Protein AF-A0A379YE06-F1 (afdb_monomer_lite)

Organism: Serratia marcescens (NCBI:txid615)

Foldseek 3Di:
DDFDDDDDDPFPAAFPWGWDWDDPDPAWTWTKTKTKFWWAADDLKIFTDRHPVRPHGQFIQHWDWADDDDDPDDGDIPNVLGHHVVVVDTFMKMKMKTFLTPCLQVQLVVCVVVVNVPVSVVSNVNRLVSRVVVVLVVVVCCCQPVVNVCVVDDDDPVCSVVVVDAKDWDFDCDPNHNHLCSLVRSCSVRVCCVPPQWDADPSNDIAHPDPGDDDINMTMTMMGRRGDPVVVVVVVVVVVPPD

Radius of gyration: 18.89 Å; chains: 1; bounding box: 47×39×57 Å

Structure (mmCIF, N/CA/C/O backbone):
data_AF-A0A379YE06-F1
#
_entry.id   AF-A0A379YE06-F1
#
loop_
_atom_site.group_PDB
_atom_site.id
_atom_site.type_symbol
_atom_site.label_atom_id
_atom_site.label_alt_id
_atom_site.label_comp_id
_atom_site.label_asym_id
_atom_site.label_entity_id
_atom_site.label_seq_id
_atom_site.pdbx_PDB_ins_code
_atom_site.Cartn_x
_atom_site.Cartn_y
_atom_site.Cartn_z
_atom_site.occupancy
_atom_site.B_iso_or_equiv
_atom_site.auth_seq_id
_atom_site.auth_comp_id
_atom_site.auth_asym_id
_atom_site.auth_atom_id
_atom_site.pdbx_PDB_model_num
ATOM 1 N N . MET A 1 1 ? -10.628 9.307 -19.060 1.00 29.44 1 MET A N 1
ATOM 2 C CA . MET A 1 1 ? -10.435 8.298 -17.992 1.00 29.44 1 MET A CA 1
ATOM 3 C C . MET A 1 1 ? -11.584 7.303 -18.056 1.00 29.44 1 MET A C 1
ATOM 5 O O . MET A 1 1 ? -12.725 7.739 -18.008 1.00 29.44 1 MET A O 1
ATOM 9 N N . ARG A 1 2 ? -11.325 6.000 -18.228 1.00 25.12 2 ARG A N 1
ATOM 10 C CA . ARG A 1 2 ? -12.376 4.969 -18.139 1.00 25.12 2 ARG A CA 1
ATOM 11 C C . ARG A 1 2 ? -12.215 4.224 -16.819 1.00 25.12 2 ARG A C 1
ATOM 13 O O . ARG A 1 2 ? -11.257 3.479 -16.649 1.00 25.12 2 ARG A O 1
ATOM 20 N N . TRP A 1 3 ? -13.151 4.459 -15.909 1.00 30.25 3 TRP A N 1
ATOM 21 C CA . TRP A 1 3 ? -13.286 3.750 -14.642 1.00 30.25 3 TRP A CA 1
ATOM 22 C C . TRP A 1 3 ? -13.943 2.400 -14.934 1.00 30.25 3 TRP A C 1
ATOM 24 O O . TRP A 1 3 ? -15.088 2.359 -15.386 1.00 30.25 3 TRP A O 1
ATOM 34 N N . TRP A 1 4 ? -13.224 1.294 -14.758 1.00 30.33 4 TRP A N 1
ATOM 35 C CA . TRP A 1 4 ? -13.826 -0.029 -14.917 1.00 30.33 4 TRP A CA 1
ATOM 36 C C . TRP A 1 4 ? -14.506 -0.415 -13.603 1.00 30.33 4 TRP A C 1
ATOM 38 O O . TRP A 1 4 ? -13.861 -0.534 -12.566 1.00 30.33 4 TRP A O 1
ATOM 48 N N . GLY A 1 5 ? -15.835 -0.515 -13.664 1.00 30.28 5 GLY A N 1
ATOM 49 C CA . GLY A 1 5 ? -16.719 -0.639 -12.511 1.00 30.28 5 GLY A CA 1
ATOM 50 C C . GLY A 1 5 ? -16.538 -1.907 -11.675 1.00 30.28 5 GLY A C 1
ATOM 51 O O . GLY A 1 5 ? -16.001 -2.919 -12.134 1.00 30.28 5 GLY A O 1
ATOM 52 N N . LYS A 1 6 ? -17.044 -1.802 -10.437 1.00 33.00 6 LYS A N 1
ATOM 53 C CA . LYS A 1 6 ? -17.219 -2.859 -9.431 1.00 33.00 6 LYS A CA 1
ATOM 54 C C . LYS A 1 6 ? -17.582 -4.197 -10.089 1.00 33.00 6 LYS A C 1
ATOM 56 O O . LYS A 1 6 ? -18.587 -4.278 -10.791 1.00 33.00 6 LYS A O 1
ATOM 61 N N . ARG A 1 7 ? -16.802 -5.251 -9.836 1.00 37.03 7 ARG A N 1
ATOM 62 C CA . ARG A 1 7 ? -17.209 -6.634 -10.129 1.00 37.03 7 ARG A CA 1
ATOM 63 C C . ARG A 1 7 ? -17.253 -7.429 -8.824 1.00 37.03 7 ARG A C 1
ATOM 65 O O . ARG A 1 7 ? -16.340 -7.262 -8.016 1.00 37.03 7 ARG A O 1
ATOM 72 N N . PRO A 1 8 ? -18.295 -8.244 -8.604 1.00 29.16 8 PRO A N 1
ATOM 73 C CA . PRO A 1 8 ? -18.493 -8.934 -7.338 1.00 29.16 8 PRO A CA 1
ATOM 74 C C . PRO A 1 8 ? -17.418 -10.009 -7.122 1.00 29.16 8 PRO A C 1
ATOM 76 O O . PRO A 1 8 ? -17.168 -10.834 -8.000 1.00 29.16 8 PRO A O 1
ATOM 79 N N . SER A 1 9 ? -16.787 -9.982 -5.946 1.00 38.44 9 SER A N 1
ATOM 80 C CA . SER A 1 9 ? -16.075 -11.122 -5.354 1.00 38.44 9 SER A CA 1
ATOM 81 C C . SER A 1 9 ? -17.033 -11.910 -4.450 1.00 38.44 9 SER A C 1
ATOM 83 O O . SER A 1 9 ? -18.108 -11.414 -4.137 1.00 38.44 9 SER A O 1
ATOM 85 N N . ALA A 1 10 ? -16.640 -13.115 -4.025 1.00 36.94 10 ALA A N 1
ATOM 86 C CA . ALA A 1 10 ? -17.453 -14.156 -3.373 1.00 36.94 10 ALA A CA 1
ATOM 87 C C . ALA A 1 10 ? -18.192 -13.802 -2.056 1.00 36.94 10 ALA A C 1
ATOM 89 O O . ALA A 1 10 ? -18.711 -14.702 -1.405 1.00 36.94 10 ALA A O 1
ATOM 90 N N . CYS A 1 11 ? -18.274 -12.530 -1.660 1.00 35.16 11 CYS A N 1
ATOM 91 C CA . CYS A 1 11 ? -18.965 -12.094 -0.454 1.00 35.16 11 CYS A CA 1
ATOM 92 C C . CYS A 1 11 ? -20.150 -11.179 -0.783 1.00 35.16 11 CYS A C 1
ATOM 94 O O . CYS A 1 11 ? -20.020 -10.223 -1.549 1.00 35.16 11 CYS A O 1
ATOM 96 N N . SER A 1 12 ? -21.314 -11.511 -0.220 1.00 35.59 12 SER A N 1
ATOM 97 C CA . SER A 1 12 ? -22.633 -11.006 -0.637 1.00 35.59 12 SER A CA 1
ATOM 98 C C . SER A 1 12 ? -22.893 -9.514 -0.358 1.00 35.59 12 SER A C 1
ATOM 100 O O . SER A 1 12 ? -23.796 -8.931 -0.957 1.00 35.59 12 SER A O 1
ATOM 102 N N . THR A 1 13 ? -22.048 -8.864 0.448 1.00 40.25 13 THR A N 1
ATOM 103 C CA . THR A 1 13 ? -22.077 -7.422 0.740 1.00 40.25 13 THR A CA 1
ATOM 104 C C . THR A 1 13 ? -20.665 -6.845 0.617 1.00 40.25 13 THR A C 1
ATOM 106 O O . THR A 1 13 ? -19.894 -6.812 1.564 1.00 40.25 13 THR A O 1
ATOM 109 N N . THR A 1 14 ? -20.282 -6.467 -0.605 1.00 39.16 14 THR A N 1
ATOM 110 C CA . THR A 1 14 ? -18.883 -6.165 -0.972 1.00 39.16 14 THR A CA 1
ATOM 111 C C . THR A 1 14 ? -18.228 -5.058 -0.117 1.00 39.16 14 THR A C 1
ATOM 113 O O . THR A 1 14 ? -18.764 -3.946 -0.080 1.00 39.16 14 THR A O 1
ATOM 116 N N . PRO A 1 15 ? -17.008 -5.274 0.418 1.00 48.59 15 PRO A N 1
ATOM 117 C CA . PRO A 1 15 ? -16.111 -4.181 0.779 1.00 48.59 15 PRO A CA 1
ATOM 118 C C . PRO A 1 15 ? -15.768 -3.386 -0.491 1.00 48.59 15 PRO A C 1
ATOM 120 O O . PRO A 1 15 ? -15.861 -3.915 -1.606 1.00 48.59 15 PRO A O 1
ATOM 123 N N . ILE A 1 16 ? -15.390 -2.109 -0.374 1.00 49.41 16 ILE A N 1
ATOM 124 C CA . ILE A 1 16 ? -15.069 -1.277 -1.545 1.00 49.41 16 ILE A CA 1
ATOM 125 C C . ILE A 1 16 ? -13.745 -1.770 -2.146 1.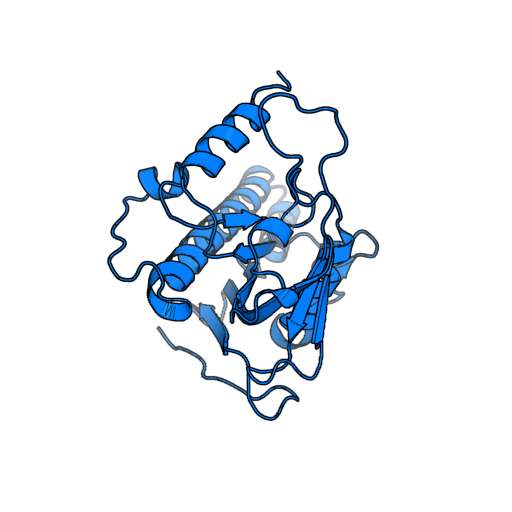00 49.41 16 ILE A C 1
ATOM 127 O O . ILE A 1 16 ? -12.668 -1.266 -1.841 1.00 49.41 16 ILE A O 1
ATOM 131 N N . ARG A 1 17 ? -13.827 -2.774 -3.021 1.00 51.59 17 ARG A N 1
ATOM 132 C CA . ARG A 1 17 ? -12.765 -3.166 -3.949 1.00 51.59 17 ARG A CA 1
ATOM 133 C C . ARG A 1 17 ? -12.980 -2.381 -5.229 1.00 51.59 17 ARG A C 1
ATOM 135 O O . ARG A 1 17 ? -13.955 -2.615 -5.948 1.00 51.59 17 ARG A O 1
ATOM 142 N N . CYS A 1 18 ? -12.099 -1.430 -5.497 1.00 47.00 18 CYS A N 1
ATOM 143 C CA . CYS A 1 18 ? -12.197 -0.609 -6.690 1.00 47.00 18 CYS A CA 1
ATOM 144 C C . CYS A 1 18 ? -10.925 -0.703 -7.523 1.00 47.00 18 CYS A C 1
ATOM 146 O O . CYS A 1 18 ? -9.803 -0.819 -7.037 1.00 47.00 18 CYS A O 1
ATOM 148 N N . TRP A 1 19 ? -11.151 -0.664 -8.827 1.00 49.78 19 TRP A N 1
ATOM 149 C CA . TRP A 1 19 ? -10.157 -0.939 -9.845 1.00 49.78 19 TRP A CA 1
ATOM 150 C C . TRP A 1 19 ? -9.839 0.368 -10.557 1.00 49.78 19 TRP A C 1
ATOM 152 O O . TRP A 1 19 ? -10.725 0.960 -11.176 1.00 49.78 19 TRP A O 1
ATOM 162 N N . ILE A 1 20 ? -8.582 0.813 -10.508 1.00 49.06 20 ILE A N 1
ATOM 163 C CA . ILE A 1 20 ? -8.124 1.951 -11.312 1.00 49.06 20 ILE A CA 1
ATOM 164 C C . ILE A 1 20 ? -7.042 1.447 -12.267 1.00 49.06 20 ILE A C 1
ATOM 166 O O . ILE A 1 20 ? -5.843 1.475 -12.003 1.00 49.06 20 ILE A O 1
ATOM 170 N N . GLY A 1 21 ? -7.484 0.958 -13.425 1.00 42.78 21 GLY A N 1
ATOM 171 C CA . GLY A 1 21 ? -6.594 0.674 -14.548 1.00 42.78 21 GLY A CA 1
ATOM 172 C C . GLY A 1 21 ? -6.364 1.936 -15.377 1.00 42.78 21 GLY A C 1
ATOM 173 O O . GLY A 1 21 ? -7.330 2.543 -15.843 1.00 42.78 21 GLY A O 1
ATOM 174 N N . TRP A 1 22 ? -5.104 2.313 -15.608 1.00 37.88 22 TRP A N 1
ATOM 175 C CA . TRP A 1 22 ? -4.758 3.395 -16.528 1.00 37.88 22 TRP A CA 1
ATOM 176 C C . TRP A 1 22 ? -4.104 2.822 -17.789 1.00 37.88 22 TRP A C 1
ATOM 178 O O . TRP A 1 22 ? -2.930 2.467 -17.798 1.00 37.88 22 TRP A O 1
ATOM 188 N N . ARG A 1 23 ? -4.876 2.739 -18.881 1.00 38.09 23 ARG A N 1
ATOM 189 C CA . ARG A 1 23 ? -4.358 2.437 -20.224 1.00 38.09 23 ARG A CA 1
ATOM 190 C C . ARG A 1 23 ? -4.350 3.716 -21.065 1.00 38.09 23 ARG A C 1
ATOM 192 O O . ARG A 1 23 ? -5.410 4.091 -21.566 1.00 38.09 23 ARG A O 1
ATOM 199 N N . PRO A 1 24 ? -3.204 4.399 -21.226 1.00 32.59 24 PRO A N 1
ATOM 200 C CA . PRO A 1 24 ? -3.098 5.527 -22.152 1.00 32.59 24 PRO A CA 1
ATOM 201 C C . PRO A 1 24 ? -3.140 5.092 -23.626 1.00 32.59 24 PRO A C 1
ATOM 203 O O . PRO A 1 24 ? -3.491 5.894 -24.484 1.00 32.59 24 PRO A O 1
ATOM 206 N N . SER A 1 25 ? -2.828 3.828 -23.931 1.00 32.69 25 SER A N 1
ATOM 207 C CA . SER A 1 25 ? -2.909 3.236 -25.272 1.00 32.69 25 SER A CA 1
ATOM 208 C C . SER A 1 25 ? -3.050 1.707 -25.183 1.00 32.69 25 SER A C 1
ATOM 210 O O . SER A 1 25 ? -2.921 1.126 -24.102 1.00 32.69 25 SER A O 1
ATOM 212 N N . ALA A 1 26 ? -3.308 1.033 -26.310 1.00 39.31 26 ALA A N 1
ATOM 213 C CA . ALA A 1 26 ? -3.411 -0.431 -26.377 1.00 39.31 26 ALA A CA 1
ATOM 214 C C . ALA A 1 26 ? -2.137 -1.172 -25.901 1.00 39.31 26 ALA A C 1
ATOM 216 O O . ALA A 1 26 ? -2.232 -2.349 -25.557 1.00 39.31 26 ALA A O 1
ATOM 217 N N . ALA A 1 27 ? -0.995 -0.475 -25.829 1.00 36.50 27 ALA A N 1
ATOM 218 C CA . ALA A 1 27 ? 0.337 -1.032 -25.590 1.00 36.50 27 ALA A CA 1
ATOM 219 C C . ALA A 1 27 ? 0.987 -0.648 -24.241 1.00 36.50 27 ALA A C 1
ATOM 221 O O . ALA A 1 27 ? 2.125 -1.030 -24.014 1.00 36.50 27 ALA A O 1
ATOM 222 N N . SER A 1 28 ? 0.314 0.108 -23.360 1.00 43.09 28 SER A N 1
ATOM 223 C CA . SER A 1 28 ? 0.847 0.425 -22.022 1.00 43.09 28 SER A CA 1
ATOM 224 C C . SER A 1 28 ? -0.115 -0.042 -20.932 1.00 43.09 28 SER A C 1
ATOM 226 O O . SER A 1 28 ? -1.237 0.459 -20.812 1.00 43.09 28 S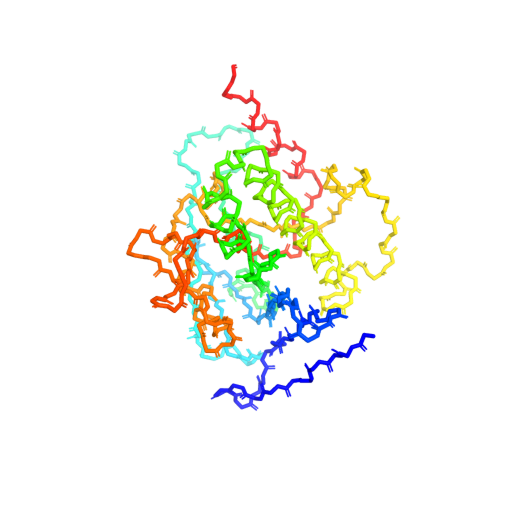ER A O 1
ATOM 228 N N . THR A 1 29 ? 0.323 -1.019 -20.142 1.00 58.56 29 THR A N 1
ATOM 229 C CA . THR A 1 29 ? -0.431 -1.648 -19.056 1.00 58.56 29 THR A CA 1
ATOM 230 C C . THR A 1 29 ? 0.062 -1.167 -17.695 1.00 58.56 29 THR A C 1
ATOM 232 O O . THR A 1 29 ? 0.661 -1.897 -16.914 1.00 58.56 29 THR A O 1
ATOM 235 N N . ARG A 1 30 ? -0.229 0.093 -17.375 1.00 66.88 30 ARG A N 1
ATOM 236 C CA . ARG A 1 30 ? -0.087 0.607 -16.008 1.00 66.88 30 ARG A CA 1
ATOM 237 C C . ARG A 1 30 ? -1.355 0.319 -15.230 1.00 66.88 30 ARG A C 1
ATOM 239 O O . ARG A 1 30 ? -2.469 0.480 -15.739 1.00 66.88 30 ARG A O 1
ATOM 246 N N . ALA A 1 31 ? -1.206 -0.123 -13.993 1.00 68.56 31 ALA A N 1
ATOM 247 C CA . ALA A 1 31 ? -2.359 -0.536 -13.219 1.00 68.56 31 ALA A CA 1
ATOM 248 C C . ALA A 1 31 ? -2.184 -0.263 -11.730 1.00 68.56 31 ALA A C 1
ATOM 250 O O . ALA A 1 31 ? -1.090 -0.397 -11.182 1.00 68.56 31 ALA A O 1
ATOM 251 N N . ALA A 1 32 ? -3.290 0.139 -11.113 1.00 72.00 32 ALA A N 1
ATOM 252 C CA . ALA A 1 32 ? -3.418 0.381 -9.695 1.00 72.00 32 ALA A CA 1
ATOM 253 C C . ALA A 1 32 ? -4.645 -0.362 -9.162 1.00 72.00 32 ALA A C 1
ATOM 255 O O . ALA A 1 32 ? -5.743 -0.320 -9.726 1.00 72.00 32 ALA A O 1
ATOM 256 N N . PHE A 1 33 ? -4.445 -1.036 -8.043 1.00 76.31 33 PHE A N 1
ATOM 257 C CA . PHE A 1 33 ? -5.436 -1.877 -7.397 1.00 76.31 33 PHE A CA 1
ATOM 258 C C . PHE A 1 33 ? -5.513 -1.459 -5.954 1.00 76.31 33 PHE A C 1
ATOM 260 O O . PHE A 1 33 ? -4.478 -1.385 -5.301 1.00 76.31 33 PHE A O 1
ATOM 267 N N . TYR A 1 34 ? -6.710 -1.188 -5.453 1.00 83.19 34 TYR A N 1
ATOM 268 C CA . TYR A 1 34 ? -6.888 -0.882 -4.046 1.00 83.19 34 TYR A CA 1
ATOM 269 C C . TYR A 1 34 ? -8.190 -1.474 -3.518 1.00 83.19 34 TYR A C 1
ATOM 271 O O . TYR A 1 34 ? -9.159 -1.696 -4.248 1.00 83.19 34 TYR A O 1
ATOM 279 N N . GLY A 1 35 ? -8.202 -1.724 -2.220 1.00 84.25 35 GLY A N 1
ATOM 280 C CA . GLY A 1 35 ? -9.372 -2.182 -1.495 1.00 84.25 35 GLY A CA 1
ATOM 281 C C . GLY A 1 35 ? -9.442 -1.497 -0.145 1.00 84.25 35 GLY A C 1
ATOM 282 O O . GLY A 1 35 ? -8.415 -1.299 0.503 1.00 84.25 35 GLY A O 1
ATOM 283 N N . LEU A 1 36 ? -10.654 -1.125 0.252 1.00 87.38 36 LEU A N 1
ATOM 284 C CA . LEU A 1 36 ? -10.980 -0.646 1.588 1.00 87.38 36 LEU A CA 1
ATOM 285 C C . LEU A 1 36 ? -11.901 -1.667 2.241 1.00 87.38 36 LEU A C 1
ATOM 287 O O . LEU A 1 36 ? -12.938 -2.029 1.677 1.00 87.38 36 LEU A O 1
ATOM 291 N N . PHE A 1 37 ? -11.505 -2.124 3.420 1.00 88.50 37 PHE A N 1
ATOM 292 C CA . PHE A 1 37 ? -12.146 -3.226 4.115 1.00 88.50 37 PHE A CA 1
ATOM 293 C C . PHE A 1 37 ? -12.497 -2.819 5.547 1.00 88.50 37 PHE A C 1
ATOM 295 O O . PHE A 1 37 ? -11.691 -2.142 6.195 1.00 88.50 37 PHE A O 1
ATOM 302 N N . PRO A 1 38 ? -13.659 -3.236 6.070 1.00 93.00 38 PRO A N 1
ATOM 303 C CA . PRO A 1 38 ? -13.945 -3.164 7.496 1.00 93.00 38 PRO A CA 1
ATOM 304 C C . PRO A 1 38 ? -12.866 -3.925 8.266 1.00 93.00 38 PRO A C 1
ATOM 306 O O . PRO A 1 38 ? -12.534 -5.059 7.921 1.00 93.00 38 PRO A O 1
ATOM 309 N N . ALA A 1 39 ? -12.294 -3.304 9.293 1.00 93.75 39 ALA A N 1
ATOM 310 C CA . ALA A 1 39 ? -11.228 -3.919 10.068 1.00 93.75 39 ALA A CA 1
ATOM 311 C C . ALA A 1 39 ? -11.261 -3.511 11.538 1.00 93.75 39 ALA A C 1
ATOM 313 O O . ALA A 1 39 ? -11.704 -2.413 11.883 1.00 93.75 39 ALA A O 1
ATOM 314 N N . ASN A 1 40 ? -10.773 -4.390 12.407 1.00 95.06 40 ASN A N 1
ATOM 315 C CA . ASN A 1 40 ? -10.571 -4.089 13.816 1.00 95.06 40 ASN A CA 1
ATOM 316 C C . ASN A 1 40 ? -9.292 -4.732 14.332 1.00 95.06 40 ASN A C 1
ATOM 318 O O . ASN A 1 40 ? -8.889 -5.813 13.915 1.00 95.06 40 ASN A O 1
ATOM 322 N N . ARG A 1 41 ? -8.672 -4.063 15.299 1.00 95.75 41 ARG A N 1
ATOM 323 C CA . ARG A 1 41 ? -7.505 -4.591 15.994 1.00 95.75 41 ARG A CA 1
ATOM 324 C C . ARG A 1 41 ? -7.906 -5.689 16.985 1.00 95.75 41 ARG A C 1
ATOM 326 O O . ARG A 1 41 ? -8.833 -5.495 17.782 1.00 95.75 41 ARG A O 1
ATOM 333 N N . VAL A 1 42 ? -7.119 -6.763 17.016 1.00 96.00 42 VAL A N 1
ATOM 334 C CA . VAL A 1 42 ? -7.132 -7.811 18.047 1.00 96.00 42 VAL A CA 1
ATOM 335 C C . VAL A 1 42 ? -5.687 -8.096 18.465 1.00 96.00 42 VAL A C 1
ATOM 337 O O . VAL A 1 42 ? -4.896 -8.612 17.686 1.00 96.00 42 VAL A O 1
ATOM 340 N N . GLY A 1 43 ? -5.314 -7.722 19.693 1.00 95.06 43 GLY A N 1
ATOM 341 C CA . GLY A 1 43 ? -3.927 -7.849 20.158 1.00 95.06 43 GLY A CA 1
ATOM 342 C C . GLY A 1 43 ? -2.972 -6.946 19.372 1.00 95.06 43 GLY A C 1
ATOM 343 O O . GLY A 1 43 ? -3.135 -5.724 19.401 1.00 95.06 43 GLY A O 1
ATOM 344 N N . ASP A 1 44 ? -1.999 -7.545 18.689 1.00 94.56 44 ASP A N 1
ATOM 345 C CA . ASP A 1 44 ? -1.043 -6.854 17.809 1.00 94.56 44 ASP A CA 1
ATOM 346 C C . ASP A 1 44 ? -1.381 -7.015 16.318 1.00 94.56 44 ASP A C 1
ATOM 348 O O . ASP A 1 44 ? -0.672 -6.482 15.469 1.00 94.56 44 ASP A O 1
ATOM 352 N N . ASP A 1 45 ? -2.507 -7.658 16.008 1.00 94.44 45 ASP A N 1
ATOM 353 C CA . ASP A 1 45 ? -2.956 -7.932 14.647 1.00 94.44 45 ASP A CA 1
ATOM 354 C C . ASP A 1 45 ? -4.204 -7.115 14.283 1.00 94.44 45 ASP A C 1
ATOM 356 O O . ASP A 1 45 ? -4.904 -6.551 15.137 1.00 94.44 45 ASP A O 1
ATOM 360 N N . VAL A 1 46 ? -4.497 -7.060 12.985 1.00 94.25 46 VAL A N 1
ATOM 361 C CA . VAL A 1 46 ? -5.702 -6.441 12.428 1.00 94.25 46 VAL A CA 1
ATOM 362 C C . VAL A 1 46 ? -6.525 -7.507 11.712 1.00 94.25 46 VAL A C 1
ATOM 364 O O . VAL A 1 46 ? -6.113 -8.038 10.681 1.00 94.25 46 VAL A O 1
ATOM 367 N N . GLU A 1 47 ? -7.708 -7.801 12.249 1.00 95.06 47 GLU A N 1
ATOM 368 C CA . GLU A 1 47 ? -8.722 -8.605 11.567 1.00 95.06 47 GLU A CA 1
ATOM 369 C C . GLU A 1 47 ? -9.357 -7.762 10.460 1.00 95.06 47 GLU A C 1
ATOM 371 O O . GLU A 1 47 ? -9.843 -6.657 10.711 1.00 95.06 47 GLU A O 1
ATOM 376 N N . VAL A 1 48 ? -9.353 -8.292 9.240 1.00 92.44 48 VAL A N 1
ATOM 377 C CA . VAL A 1 48 ? -9.999 -7.710 8.065 1.00 92.44 48 VAL A CA 1
ATOM 378 C C . VAL A 1 48 ? -11.232 -8.541 7.750 1.00 92.44 48 VAL A C 1
ATOM 380 O O . VAL A 1 48 ? -11.133 -9.754 7.565 1.00 92.44 48 VAL A O 1
ATOM 383 N N . TYR A 1 49 ? -12.390 -7.896 7.689 1.00 91.62 49 TYR A N 1
ATOM 384 C CA . TYR A 1 49 ? -13.670 -8.574 7.537 1.00 91.62 49 TYR A CA 1
ATOM 385 C C . TYR A 1 49 ? -14.177 -8.550 6.100 1.00 91.62 49 TYR A C 1
ATOM 387 O O . TYR A 1 49 ? -13.825 -7.690 5.286 1.00 91.62 49 TYR A O 1
ATOM 395 N N . CYS A 1 50 ? -15.038 -9.520 5.820 1.00 86.56 50 CYS A N 1
ATOM 396 C CA . CYS A 1 50 ? -15.760 -9.641 4.566 1.00 86.56 50 CYS A CA 1
ATOM 397 C C . CYS A 1 50 ? -16.697 -8.457 4.292 1.00 86.56 50 CYS A C 1
ATOM 399 O O . CYS A 1 50 ? -16.779 -8.006 3.154 1.00 86.56 50 CYS A O 1
ATOM 401 N N . ASP A 1 51 ? -17.387 -7.955 5.314 1.00 87.94 51 ASP A N 1
ATOM 402 C CA . ASP A 1 51 ? -18.431 -6.938 5.200 1.00 87.94 51 ASP A CA 1
ATOM 403 C C . ASP A 1 51 ? -18.595 -6.128 6.504 1.00 87.94 51 ASP A C 1
ATOM 405 O O . ASP A 1 51 ? -17.857 -6.311 7.478 1.00 87.94 51 ASP A O 1
ATOM 409 N N . GLU A 1 52 ? -19.537 -5.180 6.512 1.00 89.62 52 GLU A N 1
ATOM 410 C CA . GLU A 1 52 ? -19.780 -4.290 7.659 1.00 89.62 52 GLU A CA 1
ATOM 411 C C . GLU A 1 52 ? -20.378 -5.007 8.873 1.00 89.62 52 GLU A C 1
ATOM 413 O O . GLU A 1 52 ? -20.328 -4.478 9.985 1.00 89.62 52 GLU A O 1
ATOM 418 N N . GLN A 1 53 ? -20.919 -6.213 8.683 1.00 90.12 53 GLN A N 1
ATOM 419 C CA . GLN A 1 53 ? -21.439 -7.056 9.751 1.00 90.12 53 GLN A CA 1
ATOM 420 C C . GLN A 1 53 ? -20.303 -7.612 10.618 1.00 90.12 53 GLN A C 1
ATOM 422 O O . GLN A 1 53 ? -20.541 -7.954 11.776 1.00 90.12 53 GLN A O 1
ATOM 427 N N . ARG A 1 54 ? -19.068 -7.670 10.088 1.00 90.81 54 ARG A N 1
ATOM 428 C CA . ARG A 1 54 ? -17.845 -8.060 10.820 1.00 90.81 54 ARG A CA 1
ATOM 429 C C . ARG A 1 54 ? -17.952 -9.439 11.487 1.00 90.81 54 ARG A C 1
ATOM 431 O O . ARG A 1 54 ? -17.347 -9.684 12.531 1.00 90.81 54 ARG A O 1
ATOM 438 N N . ALA A 1 55 ? -18.733 -10.334 10.878 1.00 89.44 55 ALA A N 1
ATOM 439 C CA . ALA A 1 55 ? -18.968 -11.689 11.371 1.00 89.44 55 ALA A CA 1
ATOM 440 C C . ALA A 1 55 ? -17.887 -12.672 10.897 1.00 89.44 55 ALA A C 1
ATOM 442 O O . ALA A 1 55 ? -17.424 -13.507 11.672 1.00 89.44 55 ALA A O 1
ATOM 443 N N . GLU A 1 56 ? -17.460 -12.548 9.639 1.00 90.31 56 GLU A N 1
ATOM 444 C CA . GLU A 1 56 ? -16.461 -13.416 9.019 1.00 90.31 56 GLU A CA 1
ATOM 445 C C . GLU A 1 56 ? -15.146 -12.658 8.796 1.00 90.31 56 GLU A C 1
ATOM 447 O O . GLU A 1 56 ? -15.113 -11.597 8.160 1.00 90.31 56 GLU A O 1
ATOM 452 N N . VAL A 1 57 ? -14.054 -13.209 9.334 1.00 93.31 57 VAL A N 1
ATOM 453 C CA . VAL A 1 57 ? -12.695 -12.700 9.120 1.00 93.31 57 VAL A CA 1
ATOM 454 C C . VAL A 1 57 ? -12.192 -13.221 7.779 1.00 93.31 57 VAL A C 1
ATOM 456 O O . VAL A 1 57 ? -11.960 -14.416 7.616 1.00 93.31 57 VAL A O 1
ATOM 459 N N . LEU A 1 58 ? -11.991 -12.310 6.833 1.00 90.56 58 LEU A N 1
ATOM 460 C CA . LEU A 1 58 ? -11.460 -12.610 5.507 1.00 90.56 58 LEU A CA 1
ATOM 461 C C . LEU A 1 58 ? -9.945 -12.837 5.542 1.00 90.56 58 LEU A C 1
ATOM 463 O O . LEU A 1 58 ? -9.423 -13.710 4.852 1.00 90.56 58 LEU A O 1
ATOM 467 N N . ALA A 1 59 ? -9.233 -12.010 6.307 1.00 90.94 59 ALA A N 1
ATOM 468 C CA . ALA A 1 59 ? -7.789 -12.097 6.469 1.00 90.94 59 ALA A CA 1
ATOM 469 C C . ALA A 1 59 ? -7.351 -11.467 7.794 1.00 90.94 59 ALA A C 1
ATOM 471 O O . ALA A 1 59 ? -8.070 -10.662 8.386 1.00 90.94 59 ALA A O 1
ATOM 472 N N . VAL A 1 60 ? -6.138 -11.795 8.230 1.00 93.38 60 VAL A N 1
ATOM 473 C CA . VAL A 1 60 ? -5.503 -11.176 9.397 1.00 93.38 60 VAL A CA 1
ATOM 474 C C . VAL A 1 60 ? -4.184 -10.569 8.947 1.00 93.38 60 VAL A C 1
ATOM 476 O O . VAL A 1 60 ? -3.310 -11.296 8.481 1.00 93.38 60 VAL A O 1
ATOM 479 N N . SER A 1 61 ? -4.068 -9.248 9.072 1.00 91.06 61 SER A N 1
ATOM 480 C CA . SER A 1 61 ? -2.827 -8.509 8.836 1.00 91.06 61 SER A CA 1
ATOM 481 C C . SER A 1 61 ? -2.014 -8.504 10.122 1.00 91.06 61 SER A C 1
ATOM 483 O O . SER A 1 61 ? -2.455 -7.934 11.127 1.00 91.06 61 SER A O 1
ATOM 485 N N . ARG A 1 62 ? -0.848 -9.150 10.099 1.00 92.94 62 ARG A N 1
ATOM 486 C CA . ARG A 1 62 ? -0.016 -9.327 11.294 1.00 92.94 62 ARG A CA 1
ATOM 487 C C . ARG A 1 62 ? 1.034 -8.242 11.408 1.00 92.94 62 ARG A C 1
ATOM 489 O O . ARG A 1 62 ? 1.678 -7.861 10.426 1.00 92.94 62 ARG A O 1
ATOM 496 N N . HIS A 1 63 ? 1.225 -7.733 12.620 1.00 90.19 63 HIS A N 1
ATOM 497 C CA . HIS A 1 63 ? 2.168 -6.649 12.863 1.00 90.19 63 HIS A CA 1
ATOM 498 C C . HIS A 1 63 ? 3.049 -6.914 14.078 1.00 90.19 63 HIS A C 1
ATOM 500 O O . HIS A 1 63 ? 2.650 -7.522 15.064 1.00 90.19 63 HIS A O 1
ATOM 506 N N . LEU A 1 64 ? 4.286 -6.427 13.993 1.00 90.44 64 LEU A N 1
ATOM 507 C CA . LEU A 1 64 ? 5.259 -6.543 15.068 1.00 90.44 64 LEU A CA 1
ATOM 508 C C . LEU A 1 64 ? 5.251 -5.277 15.920 1.00 90.44 64 LEU A C 1
ATOM 510 O O . LEU A 1 64 ? 5.175 -4.155 15.409 1.00 90.44 64 LEU A O 1
ATOM 514 N N . ARG A 1 65 ? 5.382 -5.472 17.230 1.00 91.56 65 ARG A N 1
ATOM 515 C CA . ARG A 1 65 ? 5.539 -4.398 18.205 1.00 91.56 65 ARG A CA 1
ATOM 516 C C . ARG A 1 65 ? 7.015 -4.141 18.486 1.00 91.56 65 ARG A C 1
ATOM 518 O O . ARG A 1 65 ? 7.825 -5.063 18.526 1.00 91.56 65 ARG A O 1
ATOM 525 N N . GLN A 1 66 ? 7.371 -2.881 18.715 1.00 89.75 66 GLN A N 1
ATOM 526 C CA . GLN A 1 66 ? 8.696 -2.525 19.228 1.00 89.75 66 GLN A CA 1
ATOM 527 C C . GLN A 1 66 ? 8.940 -3.188 20.600 1.00 89.75 66 GLN A C 1
ATOM 529 O O . GLN A 1 66 ? 8.065 -3.162 21.458 1.00 89.75 66 GLN A O 1
ATOM 534 N N . GLN A 1 67 ? 10.117 -3.784 20.810 1.00 89.94 67 GLN A N 1
ATOM 535 C CA . GLN A 1 67 ? 10.440 -4.542 22.036 1.00 89.94 67 GLN A CA 1
ATOM 536 C C . GLN A 1 67 ? 11.594 -3.947 22.856 1.00 89.94 67 GLN A C 1
ATOM 538 O O . GLN A 1 67 ? 12.026 -4.533 23.842 1.00 89.94 67 GLN A O 1
ATOM 543 N N . THR A 1 68 ? 12.107 -2.778 22.473 1.00 87.38 68 THR A N 1
ATOM 544 C CA . THR A 1 68 ? 13.101 -2.067 23.291 1.00 87.38 68 THR A CA 1
ATOM 545 C C . THR A 1 68 ? 12.417 -1.362 24.454 1.00 87.38 68 THR A C 1
ATOM 547 O O . THR A 1 68 ? 11.298 -0.876 24.295 1.00 87.38 68 THR A O 1
ATOM 550 N N . GLU A 1 69 ? 13.105 -1.206 25.580 1.00 87.31 69 GLU A N 1
ATOM 551 C CA . GLU A 1 69 ? 12.644 -0.316 26.642 1.00 87.31 69 GLU A CA 1
ATOM 552 C C . GLU A 1 69 ? 12.540 1.122 26.107 1.00 87.31 69 GLU A C 1
ATOM 554 O O . GLU A 1 69 ? 13.465 1.644 25.475 1.00 87.31 69 GLU A O 1
ATOM 559 N N . LYS A 1 70 ? 11.372 1.742 26.284 1.00 82.69 70 LYS A N 1
ATOM 560 C CA . LYS A 1 70 ? 11.102 3.126 25.889 1.00 82.69 70 LYS A CA 1
ATOM 561 C C . LYS A 1 70 ? 10.607 3.879 27.115 1.00 82.69 70 LYS A C 1
ATOM 563 O O . LYS A 1 70 ? 9.636 3.461 27.735 1.00 82.69 70 LYS A O 1
ATOM 568 N N . THR A 1 71 ? 11.252 4.995 27.430 1.00 81.69 71 THR A N 1
ATOM 569 C CA . THR A 1 71 ? 10.881 5.873 28.549 1.00 81.69 71 THR A CA 1
ATOM 570 C C . THR A 1 71 ? 9.899 6.963 28.128 1.00 81.69 71 THR A C 1
ATOM 572 O O . THR A 1 71 ? 8.963 7.264 28.860 1.00 81.69 71 THR A O 1
ATOM 575 N N . ASP A 1 72 ? 10.065 7.515 26.923 1.00 86.12 72 ASP A N 1
ATOM 576 C CA . ASP A 1 72 ? 9.316 8.708 26.501 1.00 86.12 72 ASP A CA 1
ATOM 577 C C . ASP A 1 72 ? 8.098 8.398 25.615 1.00 86.12 72 ASP A C 1
ATOM 579 O O . ASP A 1 72 ? 7.198 9.231 25.478 1.00 86.12 72 ASP A O 1
ATOM 583 N N . PHE A 1 73 ? 8.061 7.219 24.980 1.00 84.12 73 PHE A N 1
ATOM 584 C CA . PHE A 1 73 ? 7.038 6.837 23.995 1.00 84.12 73 PHE A CA 1
ATOM 585 C C . PHE A 1 73 ? 6.559 5.407 24.201 1.00 84.12 73 PHE A C 1
ATOM 587 O O . PHE A 1 73 ? 7.330 4.568 24.658 1.00 84.12 73 PHE A O 1
ATOM 594 N N . PRO A 1 74 ? 5.316 5.092 23.800 1.00 88.31 74 PRO A N 1
ATOM 595 C CA . PRO A 1 74 ? 4.868 3.713 23.783 1.00 88.31 74 PRO A CA 1
ATOM 596 C C . PRO A 1 74 ? 5.664 2.896 22.762 1.00 88.31 74 PRO A C 1
ATOM 598 O O . PRO A 1 74 ? 6.127 3.405 21.737 1.00 88.31 74 PRO A O 1
ATOM 601 N N . ASN A 1 75 ? 5.751 1.595 23.019 1.00 89.62 75 ASN A N 1
ATOM 602 C CA . ASN A 1 75 ? 6.209 0.629 22.036 1.00 89.62 75 ASN A CA 1
ATOM 603 C C . ASN A 1 75 ? 5.170 0.500 20.923 1.00 89.62 75 ASN A C 1
ATOM 605 O O . ASN A 1 75 ? 4.120 -0.109 21.122 1.00 89.62 75 ASN A O 1
ATOM 609 N N . TYR A 1 76 ? 5.454 1.090 19.763 1.00 90.56 76 TYR A N 1
ATOM 610 C CA . TYR A 1 76 ? 4.497 1.157 18.662 1.00 90.56 76 TYR A CA 1
ATOM 611 C C . TYR A 1 76 ? 4.291 -0.198 17.976 1.00 90.56 76 TYR A C 1
ATOM 613 O O . TYR A 1 76 ? 5.248 -0.939 17.745 1.00 90.56 76 TYR A O 1
ATOM 621 N N . CYS A 1 77 ? 3.044 -0.462 17.584 1.00 91.00 77 CYS A N 1
ATOM 622 C CA . CYS A 1 77 ? 2.639 -1.470 16.608 1.00 91.00 77 CYS A CA 1
ATOM 623 C C . CYS A 1 77 ? 1.693 -0.823 15.579 1.00 91.00 77 CYS A C 1
ATOM 625 O O . CYS A 1 77 ? 0.896 0.047 15.930 1.00 91.00 77 CYS A O 1
ATOM 627 N N . LEU A 1 78 ? 1.742 -1.235 14.306 1.00 89.19 78 LEU A N 1
ATOM 628 C CA . LEU A 1 78 ? 0.840 -0.696 13.273 1.00 89.19 78 LEU A CA 1
ATOM 629 C C . LEU A 1 78 ? -0.642 -0.957 13.582 1.00 89.19 78 LEU A C 1
ATOM 631 O O . LEU A 1 78 ? -1.483 -0.108 13.278 1.00 89.19 78 LEU A O 1
ATOM 635 N N . ALA A 1 79 ? -0.955 -2.074 14.246 1.00 91.31 79 ALA A N 1
ATOM 636 C CA . ALA A 1 79 ? -2.315 -2.393 14.668 1.00 91.31 79 ALA A CA 1
ATOM 637 C C . ALA A 1 79 ? -2.890 -1.368 15.659 1.00 91.31 79 ALA A C 1
ATOM 639 O O . ALA A 1 79 ? -4.105 -1.188 15.707 1.00 91.31 79 ALA A O 1
ATOM 640 N N . ASP A 1 80 ? -2.047 -0.638 16.405 1.00 90.88 80 ASP A N 1
ATOM 641 C CA . ASP A 1 80 ? -2.489 0.381 17.369 1.00 90.88 80 ASP A CA 1
ATOM 642 C C . ASP A 1 80 ? -3.281 1.526 16.711 1.00 90.88 80 ASP A C 1
ATOM 644 O O . ASP A 1 80 ? -4.026 2.237 17.387 1.00 90.88 80 ASP A O 1
ATOM 648 N N . PHE A 1 81 ? -3.144 1.701 15.394 1.00 90.31 81 PHE A N 1
ATOM 649 C CA . PHE A 1 81 ? -3.828 2.744 14.630 1.00 90.31 81 PHE A CA 1
ATOM 650 C C . PHE A 1 81 ? -5.192 2.324 14.083 1.00 90.31 81 PHE A C 1
ATOM 652 O O . PHE A 1 81 ? -5.857 3.140 13.446 1.00 90.31 81 PHE A O 1
ATOM 659 N N . VAL A 1 82 ? -5.622 1.094 14.364 1.00 91.94 82 VAL A N 1
ATOM 660 C CA . VAL A 1 82 ? -6.964 0.584 14.072 1.00 91.94 82 VAL A CA 1
ATOM 661 C C . VAL A 1 82 ? -7.720 0.423 15.390 1.00 91.94 82 VAL A C 1
ATOM 663 O O . VAL A 1 82 ? -7.164 -0.017 16.399 1.00 91.94 82 VAL A O 1
ATOM 666 N N . ALA A 1 83 ? -8.997 0.801 15.421 1.00 92.62 83 ALA A N 1
ATOM 667 C CA . ALA A 1 83 ? -9.813 0.680 16.620 1.00 92.62 83 ALA A CA 1
ATOM 668 C C . ALA A 1 83 ? -9.887 -0.786 17.090 1.00 92.62 83 ALA A C 1
ATOM 670 O O . ALA A 1 83 ? -10.169 -1.682 16.282 1.00 92.62 83 ALA A O 1
ATOM 671 N N . PRO A 1 84 ? -9.673 -1.051 18.393 1.00 95.00 84 PRO A N 1
ATOM 672 C CA . PRO A 1 84 ? -9.757 -2.402 18.923 1.00 95.00 84 PRO A CA 1
ATOM 673 C C . PRO A 1 84 ? -11.189 -2.919 18.835 1.00 95.00 84 PRO A C 1
ATOM 675 O O . PRO A 1 84 ? -12.138 -2.161 19.057 1.00 95.00 84 PRO A O 1
ATOM 678 N N . LYS A 1 85 ? -11.345 -4.216 18.563 1.00 94.12 85 LYS A N 1
ATOM 679 C CA . LYS A 1 85 ? -12.653 -4.882 18.451 1.00 94.12 85 LYS A CA 1
ATOM 680 C C . LYS A 1 85 ? -13.519 -4.674 19.698 1.00 94.12 85 LYS A C 1
ATOM 682 O O . LYS A 1 85 ? -14.707 -4.390 19.593 1.00 94.12 85 LYS A O 1
ATOM 687 N N . SER A 1 86 ? -12.895 -4.690 20.877 1.00 93.50 86 SER A N 1
ATOM 688 C CA . SER A 1 86 ? -13.548 -4.432 22.168 1.00 93.50 86 SER A CA 1
ATOM 689 C C . SER A 1 86 ? -14.132 -3.022 22.315 1.00 93.50 86 SER A C 1
ATOM 691 O O . SER A 1 86 ? -14.996 -2.816 23.159 1.00 93.50 86 SER A O 1
ATOM 693 N N . SER A 1 87 ? -13.700 -2.045 21.506 1.00 92.88 87 SER A N 1
ATOM 694 C CA . SER A 1 87 ? -14.251 -0.684 21.561 1.00 92.88 87 SER A CA 1
ATOM 695 C C . SER A 1 87 ? -15.617 -0.534 20.893 1.00 92.88 87 SER A C 1
ATOM 697 O O . SER A 1 87 ? -16.224 0.527 21.024 1.00 92.88 87 SER A O 1
ATOM 699 N N . GLY A 1 88 ? -16.070 -1.532 20.124 1.00 90.81 88 GLY A N 1
ATOM 700 C CA . GLY A 1 88 ? -17.314 -1.460 19.350 1.00 90.81 88 GLY A CA 1
ATOM 701 C C . GLY A 1 88 ? -17.314 -0.401 18.238 1.00 90.81 88 GLY A C 1
ATOM 702 O O . GLY A 1 88 ? -18.351 -0.153 17.630 1.00 90.81 88 GLY A O 1
ATOM 703 N N . LYS A 1 89 ? -16.174 0.250 17.960 1.00 92.00 89 LYS A N 1
ATOM 704 C CA . LYS A 1 89 ? -16.062 1.261 16.903 1.00 92.00 89 LYS A CA 1
ATOM 705 C C . LYS A 1 89 ? -15.785 0.596 15.558 1.00 92.00 89 LYS A C 1
ATOM 707 O O . LYS A 1 89 ? -14.826 -0.167 15.425 1.00 92.00 89 LYS A O 1
ATOM 712 N N . ALA A 1 90 ? -16.582 0.956 14.557 1.00 92.62 90 ALA A N 1
ATOM 713 C CA . ALA A 1 90 ? -16.309 0.614 13.169 1.00 92.62 90 ALA A CA 1
ATOM 714 C C . ALA A 1 90 ? -15.051 1.354 12.690 1.00 92.62 90 ALA A C 1
ATOM 716 O O . ALA A 1 90 ? -14.987 2.584 12.736 1.00 92.62 90 ALA A O 1
ATOM 717 N N . ASP A 1 91 ? -14.048 0.594 12.257 1.00 93.62 91 ASP A N 1
ATOM 718 C CA . ASP A 1 91 ? -12.816 1.108 11.654 1.00 93.62 91 ASP A CA 1
ATOM 719 C C . ASP A 1 91 ? -12.492 0.336 10.369 1.00 93.62 91 ASP A C 1
ATOM 721 O O . ASP A 1 91 ? -13.178 -0.638 10.031 1.00 93.62 91 ASP A O 1
ATOM 725 N N . TYR A 1 92 ? -11.487 0.800 9.631 1.00 90.12 92 TYR A N 1
ATOM 726 C CA . TYR A 1 92 ? -11.202 0.342 8.276 1.00 90.12 92 TYR A CA 1
ATOM 727 C C . TYR A 1 92 ? -9.707 0.177 8.022 1.00 90.12 92 TYR A C 1
ATOM 729 O O . TYR A 1 92 ? -8.862 0.858 8.606 1.00 90.12 92 TYR A O 1
ATOM 737 N N . PHE A 1 93 ? -9.399 -0.711 7.086 1.00 88.81 93 PHE A N 1
ATOM 738 C CA . PHE A 1 93 ? -8.058 -0.996 6.609 1.00 88.81 93 PHE A CA 1
ATOM 739 C C . PHE A 1 93 ? -8.037 -0.916 5.086 1.00 88.81 93 PHE A C 1
ATOM 741 O O . PHE A 1 93 ? -8.861 -1.529 4.403 1.00 88.81 93 PHE A O 1
ATOM 748 N N . GLY A 1 94 ? -7.098 -0.141 4.552 1.00 88.69 94 GLY A N 1
ATOM 749 C CA . GLY A 1 94 ? -6.865 -0.051 3.119 1.00 88.69 94 GLY A CA 1
ATOM 750 C C . GLY A 1 94 ? -5.653 -0.866 2.705 1.00 88.69 94 GLY A C 1
ATOM 751 O O . GLY A 1 94 ? -4.671 -0.908 3.438 1.00 88.69 94 GLY A O 1
ATOM 752 N N . ALA A 1 95 ? -5.679 -1.452 1.515 1.00 87.38 95 ALA A N 1
ATOM 753 C CA . ALA A 1 95 ? -4.488 -2.010 0.889 1.00 87.38 95 ALA A CA 1
ATOM 754 C C . ALA A 1 95 ? -4.452 -1.661 -0.596 1.00 87.38 95 ALA A C 1
ATOM 756 O O . ALA A 1 95 ? -5.506 -1.556 -1.226 1.00 87.38 95 ALA A O 1
ATOM 757 N N . PHE A 1 96 ? -3.259 -1.489 -1.162 1.00 85.44 96 PHE A N 1
ATOM 758 C CA . PHE A 1 96 ? -3.107 -1.273 -2.594 1.00 85.44 96 PHE A CA 1
ATOM 759 C C . PHE A 1 96 ? -1.840 -1.884 -3.180 1.00 85.44 96 PHE A C 1
ATOM 761 O O . PHE A 1 96 ? -0.843 -2.035 -2.477 1.00 85.44 96 PHE A O 1
ATOM 768 N N . ALA A 1 97 ? -1.898 -2.180 -4.478 1.00 82.19 97 ALA A N 1
ATOM 769 C CA . ALA A 1 97 ? -0.802 -2.626 -5.326 1.00 82.19 97 ALA A CA 1
ATOM 770 C C . ALA A 1 97 ? -0.768 -1.774 -6.606 1.00 82.19 97 ALA A C 1
ATOM 772 O O . ALA A 1 97 ? -1.794 -1.616 -7.270 1.00 82.19 97 ALA A O 1
ATOM 773 N N . VAL A 1 98 ? 0.394 -1.234 -6.974 1.00 80.81 98 VAL A N 1
ATOM 774 C CA . VAL A 1 98 ? 0.581 -0.480 -8.232 1.00 80.81 98 VAL A CA 1
ATOM 775 C C . VAL A 1 98 ? 1.758 -1.011 -9.035 1.00 80.81 98 VAL A C 1
ATOM 777 O O . VAL A 1 98 ? 2.654 -1.618 -8.462 1.00 80.81 98 VAL A O 1
ATOM 780 N N . THR A 1 99 ? 1.766 -0.759 -10.344 1.00 75.56 99 THR A N 1
ATOM 781 C CA . THR A 1 99 ? 2.883 -1.058 -11.255 1.00 75.56 99 THR A CA 1
ATOM 782 C C . THR A 1 99 ? 3.122 0.096 -12.235 1.00 75.56 99 THR A C 1
ATOM 784 O O . THR A 1 99 ? 2.167 0.663 -12.779 1.00 75.56 99 THR A O 1
ATOM 787 N N . GLY A 1 100 ? 4.400 0.428 -12.467 1.00 69.62 100 GLY A N 1
ATOM 788 C CA . GLY A 1 100 ? 4.852 1.466 -13.409 1.00 69.62 100 GLY A CA 1
ATOM 789 C C . GLY A 1 100 ? 4.686 1.114 -14.897 1.00 69.62 100 GLY A C 1
ATOM 790 O O . GLY A 1 100 ? 4.779 2.002 -15.754 1.00 69.62 100 GLY A O 1
ATOM 791 N N . GLY A 1 101 ? 4.369 -0.147 -15.200 1.00 70.75 101 GLY A N 1
ATOM 792 C CA . GLY A 1 101 ? 4.180 -0.692 -16.546 1.00 70.75 101 GLY A CA 1
ATOM 793 C C . GLY A 1 101 ? 4.663 -2.140 -16.610 1.00 70.75 101 GLY A C 1
ATOM 794 O O . GLY A 1 101 ? 5.634 -2.495 -15.952 1.00 70.75 101 GLY A O 1
ATOM 795 N N . LEU A 1 102 ? 3.980 -2.993 -17.377 1.00 68.44 102 LEU A N 1
ATOM 796 C CA . LEU A 1 102 ? 4.364 -4.412 -17.496 1.00 68.44 102 LEU A CA 1
ATOM 797 C C . LEU A 1 102 ? 5.459 -4.616 -18.539 1.00 68.44 102 LEU A C 1
ATOM 799 O O . LEU A 1 102 ? 6.014 -5.702 -18.659 1.00 68.44 102 LEU A O 1
ATOM 803 N N . GLU A 1 103 ? 5.715 -3.572 -19.320 1.00 74.44 103 GLU A N 1
ATOM 804 C CA . GLU A 1 103 ? 6.631 -3.568 -20.447 1.00 74.44 103 GLU A CA 1
ATOM 805 C C . GLU A 1 103 ? 8.075 -3.236 -20.036 1.00 74.44 103 GLU A C 1
ATOM 807 O O . GLU A 1 103 ? 8.954 -3.290 -20.890 1.00 74.44 103 GLU A O 1
ATOM 812 N N . GLU A 1 104 ? 8.327 -2.898 -18.763 1.00 77.06 104 GLU A N 1
ATOM 813 C CA . GLU A 1 104 ? 9.652 -2.517 -18.244 1.00 77.06 104 GLU A CA 1
ATOM 814 C C . GLU A 1 104 ? 10.735 -3.518 -18.665 1.00 77.06 104 GLU A C 1
ATOM 816 O O . GLU A 1 104 ? 11.725 -3.140 -19.291 1.00 77.06 104 GLU A O 1
ATOM 821 N N . ASP A 1 105 ? 10.501 -4.800 -18.396 1.00 76.50 105 ASP A N 1
ATOM 822 C CA . ASP A 1 105 ? 11.471 -5.868 -18.634 1.00 76.50 105 ASP A CA 1
ATOM 823 C C . ASP A 1 105 ? 11.714 -6.089 -20.127 1.00 76.50 105 ASP A C 1
ATOM 825 O O . ASP A 1 105 ? 12.851 -6.261 -20.563 1.00 76.50 105 ASP A O 1
ATOM 829 N N . ALA A 1 106 ? 10.644 -6.049 -20.928 1.00 83.44 106 ALA A N 1
ATOM 830 C CA . ALA A 1 106 ? 10.725 -6.212 -22.375 1.00 83.44 106 ALA A CA 1
ATOM 831 C C . ALA A 1 106 ? 11.513 -5.062 -23.017 1.00 83.44 106 ALA A C 1
ATOM 833 O O . ALA A 1 106 ? 12.331 -5.292 -23.908 1.00 83.44 106 ALA A O 1
ATOM 834 N N . LEU A 1 107 ? 11.309 -3.832 -22.536 1.00 84.44 107 LEU A N 1
ATOM 835 C CA . LEU A 1 107 ? 12.067 -2.663 -22.974 1.00 84.44 107 LEU A CA 1
ATOM 836 C C . LEU A 1 107 ? 13.528 -2.748 -22.519 1.00 84.44 107 LEU A C 1
ATOM 838 O O . LEU A 1 107 ? 14.432 -2.520 -23.320 1.00 84.44 107 LEU A O 1
ATOM 842 N N . ALA A 1 108 ? 13.776 -3.129 -21.265 1.00 86.06 108 ALA A N 1
ATOM 843 C CA . ALA A 1 108 ? 15.127 -3.293 -20.742 1.00 86.06 108 ALA A CA 1
ATOM 844 C C . ALA A 1 108 ? 15.907 -4.382 -21.496 1.00 86.06 108 ALA A C 1
ATOM 846 O O . ALA A 1 108 ? 17.074 -4.175 -21.815 1.00 86.06 108 ALA A O 1
ATOM 847 N N . ALA A 1 109 ? 15.267 -5.509 -21.821 1.00 87.31 109 ALA A N 1
ATOM 848 C CA . ALA A 1 109 ? 15.862 -6.586 -22.609 1.00 87.31 109 ALA A CA 1
ATOM 849 C C . ALA A 1 109 ? 16.137 -6.163 -24.061 1.00 87.31 109 ALA A C 1
ATOM 851 O O . ALA A 1 109 ? 17.156 -6.548 -24.627 1.00 87.31 109 ALA A O 1
ATOM 852 N N . ALA A 1 110 ? 15.267 -5.342 -24.661 1.00 89.31 110 ALA A N 1
ATOM 853 C CA . ALA A 1 110 ? 15.491 -4.806 -26.002 1.00 89.31 110 ALA A CA 1
ATOM 854 C C . ALA A 1 110 ? 16.720 -3.883 -26.063 1.00 89.31 110 ALA A C 1
ATOM 856 O O . ALA A 1 110 ? 17.468 -3.947 -27.038 1.00 89.31 110 ALA A O 1
ATOM 857 N N . TYR A 1 111 ? 16.947 -3.057 -25.035 1.00 90.75 111 TYR A N 1
ATOM 858 C CA . TYR A 1 111 ? 18.162 -2.239 -24.921 1.00 90.75 111 TYR A CA 1
ATOM 859 C C . TYR A 1 111 ? 19.403 -3.082 -24.604 1.00 90.75 111 TYR A C 1
ATOM 861 O O . TYR A 1 111 ? 20.462 -2.851 -25.180 1.00 90.75 111 TYR A O 1
ATOM 869 N N . ASP A 1 112 ? 19.264 -4.111 -23.765 1.00 90.12 112 ASP A N 1
ATOM 870 C CA . ASP A 1 112 ? 20.348 -5.053 -23.458 1.00 90.12 112 ASP A CA 1
ATOM 871 C C . ASP A 1 112 ? 20.840 -5.795 -24.711 1.00 90.12 112 ASP A C 1
ATOM 873 O O . ASP A 1 112 ? 22.040 -5.896 -24.950 1.00 90.12 112 ASP A O 1
ATOM 877 N N . ALA A 1 113 ? 19.912 -6.231 -25.570 1.00 94.00 113 ALA A N 1
ATOM 878 C CA . ALA A 1 113 ? 20.222 -6.876 -26.847 1.00 94.00 113 ALA A CA 1
ATOM 879 C C . ALA A 1 113 ? 20.953 -5.954 -27.842 1.00 94.00 113 ALA A C 1
ATOM 881 O O . ALA A 1 113 ? 21.583 -6.436 -28.780 1.00 94.00 113 ALA A O 1
ATOM 882 N N . GLN A 1 114 ? 20.868 -4.637 -27.645 1.00 95.00 114 GLN A N 1
ATOM 883 C CA . GLN A 1 114 ? 21.579 -3.624 -28.428 1.00 95.00 114 GLN A CA 1
ATOM 884 C C . GLN A 1 114 ? 22.892 -3.183 -27.762 1.00 95.00 114 GLN A C 1
ATOM 886 O O . GLN A 1 114 ? 23.562 -2.298 -28.288 1.00 95.00 114 GLN A O 1
ATOM 891 N N . HIS A 1 115 ? 23.261 -3.780 -26.620 1.00 93.62 115 HIS A N 1
ATOM 892 C CA . HIS A 1 115 ? 24.374 -3.344 -25.769 1.00 93.62 115 HIS A CA 1
ATOM 893 C C . HIS A 1 115 ? 24.265 -1.870 -25.335 1.00 93.62 115 HIS A C 1
ATOM 895 O O . HIS A 1 115 ? 25.267 -1.186 -25.129 1.00 93.62 115 HIS A O 1
ATOM 901 N N . ASP A 1 116 ? 23.034 -1.374 -25.190 1.00 93.50 116 ASP A N 1
ATOM 902 C CA . ASP A 1 116 ? 22.732 -0.015 -24.751 1.00 93.50 116 ASP A CA 1
ATOM 903 C C . ASP A 1 116 ? 22.441 0.006 -23.244 1.00 93.50 116 ASP A C 1
ATOM 905 O O . ASP A 1 116 ? 21.293 0.056 -22.782 1.00 93.50 116 ASP A O 1
ATOM 909 N N . ASP A 1 117 ? 23.513 -0.052 -22.454 1.00 91.62 117 ASP A N 1
ATOM 910 C CA . ASP A 1 117 ? 23.426 -0.058 -20.992 1.00 91.62 117 ASP A CA 1
ATOM 911 C C . ASP A 1 117 ? 22.789 1.223 -20.436 1.00 91.62 117 ASP A C 1
ATOM 913 O O . ASP A 1 117 ? 22.086 1.183 -19.421 1.00 91.62 117 ASP A O 1
ATOM 917 N N . TYR A 1 118 ? 22.989 2.361 -21.107 1.00 93.50 118 TYR A N 1
ATOM 918 C CA . TYR A 1 118 ? 22.439 3.643 -20.676 1.00 93.50 118 TYR A CA 1
ATOM 919 C C . TYR A 1 118 ? 20.912 3.627 -20.722 1.00 93.50 118 TYR A C 1
ATOM 921 O O . TYR A 1 118 ? 20.262 3.897 -19.707 1.00 93.50 118 TYR A O 1
ATOM 929 N N . ASN A 1 119 ? 20.323 3.268 -21.866 1.00 90.56 119 ASN A N 1
ATOM 930 C CA . ASN A 1 119 ? 18.869 3.252 -22.000 1.00 90.56 119 ASN A CA 1
ATOM 931 C C . ASN A 1 119 ? 18.223 2.113 -21.203 1.00 90.56 119 ASN A C 1
ATOM 933 O O . ASN A 1 119 ? 17.131 2.295 -20.659 1.00 90.56 119 ASN A O 1
ATOM 937 N N . LYS A 1 120 ? 18.917 0.981 -21.025 1.00 85.50 120 LYS A N 1
ATOM 938 C CA . LYS A 1 120 ? 18.495 -0.091 -20.110 1.00 85.50 120 LYS A CA 1
ATOM 939 C C . LYS A 1 120 ? 18.383 0.396 -18.662 1.00 85.50 120 LYS A C 1
ATOM 941 O O . LYS A 1 120 ? 17.393 0.107 -17.990 1.00 85.50 120 LYS A O 1
ATOM 946 N N . ILE A 1 121 ? 19.377 1.131 -18.162 1.00 87.81 121 ILE A N 1
ATOM 947 C CA . ILE A 1 121 ? 19.330 1.707 -16.809 1.00 87.81 121 ILE A CA 1
ATOM 948 C C . ILE A 1 121 ? 18.251 2.793 -16.737 1.00 87.81 121 ILE A C 1
ATOM 950 O O . ILE A 1 121 ? 17.481 2.833 -15.776 1.00 87.81 121 ILE A O 1
ATOM 954 N N . MET A 1 122 ? 18.155 3.639 -17.766 1.00 89.44 122 MET A N 1
ATOM 955 C CA . MET A 1 122 ? 17.194 4.737 -17.818 1.00 89.44 122 MET A CA 1
ATOM 956 C C . MET A 1 122 ? 15.746 4.242 -17.788 1.00 89.44 122 MET A C 1
ATOM 958 O O . MET A 1 122 ? 14.942 4.768 -17.022 1.00 89.44 122 MET A O 1
ATOM 962 N N . VAL A 1 123 ? 15.397 3.213 -18.569 1.00 86.81 123 VAL A N 1
ATOM 963 C CA . VAL A 1 123 ? 14.018 2.704 -18.607 1.00 86.81 123 VAL A CA 1
ATOM 964 C C . VAL A 1 123 ? 13.594 2.110 -17.264 1.00 86.81 123 VAL A C 1
ATOM 966 O O . VAL A 1 123 ? 12.486 2.391 -16.810 1.00 86.81 123 VAL A O 1
ATOM 969 N N . LYS A 1 124 ? 14.493 1.388 -16.582 1.00 82.94 124 LYS A N 1
ATOM 970 C CA . LYS A 1 124 ? 14.248 0.867 -15.227 1.00 82.94 124 LYS A CA 1
ATOM 971 C C . LYS A 1 124 ? 14.081 1.992 -14.211 1.00 82.94 124 LYS A C 1
ATOM 973 O O . LYS A 1 124 ? 13.141 1.993 -13.421 1.00 82.94 124 LYS A O 1
ATOM 978 N N . ALA A 1 125 ? 14.949 3.004 -14.267 1.00 85.44 125 ALA A N 1
ATOM 979 C CA . ALA A 1 125 ? 14.841 4.166 -13.393 1.00 85.44 125 ALA A CA 1
ATOM 980 C C . ALA A 1 125 ? 13.504 4.900 -13.600 1.00 85.44 125 ALA A C 1
ATOM 982 O O . ALA A 1 125 ? 12.824 5.240 -12.634 1.00 85.44 125 ALA A O 1
ATOM 983 N N . LEU A 1 126 ? 13.085 5.102 -14.852 1.00 86.56 126 LEU A N 1
ATOM 984 C CA . LEU A 1 126 ? 11.807 5.733 -15.181 1.00 86.56 126 LEU A CA 1
ATOM 985 C C . LEU A 1 126 ? 10.609 4.898 -14.720 1.00 86.56 126 LEU A C 1
ATOM 987 O O . LEU A 1 126 ? 9.671 5.462 -14.157 1.00 86.56 126 LEU A O 1
ATOM 991 N N . ALA A 1 127 ? 10.629 3.581 -14.928 1.00 81.94 127 ALA A N 1
ATOM 992 C CA . ALA A 1 127 ? 9.565 2.684 -14.483 1.00 81.94 127 ALA A CA 1
ATOM 993 C C . ALA A 1 127 ? 9.384 2.735 -12.960 1.00 81.94 127 ALA A C 1
ATOM 995 O O . ALA A 1 127 ? 8.258 2.868 -12.472 1.00 81.94 127 ALA A O 1
ATOM 996 N N . ASP A 1 128 ? 10.489 2.752 -12.219 1.00 81.19 128 ASP A N 1
ATOM 997 C CA . ASP A 1 128 ? 10.485 2.875 -10.767 1.00 81.19 128 ASP A CA 1
ATOM 998 C C . ASP A 1 128 ? 9.931 4.228 -10.288 1.00 81.19 128 ASP A C 1
ATOM 1000 O O . ASP A 1 128 ? 9.057 4.289 -9.418 1.00 81.19 128 ASP A O 1
ATOM 1004 N N . ARG A 1 129 ? 10.354 5.335 -10.917 1.00 85.69 129 ARG A N 1
ATOM 1005 C CA . ARG A 1 129 ? 9.800 6.668 -10.616 1.00 85.69 129 ARG A CA 1
ATOM 1006 C C . ARG A 1 129 ? 8.308 6.760 -10.931 1.00 85.69 129 ARG A C 1
ATOM 1008 O O . ARG A 1 129 ? 7.565 7.374 -10.168 1.00 85.69 129 ARG A O 1
ATOM 1015 N N . LEU A 1 130 ? 7.857 6.138 -12.020 1.00 84.31 130 LEU A N 1
ATOM 1016 C CA . LEU A 1 130 ? 6.442 6.082 -12.387 1.00 84.31 130 LEU A CA 1
ATOM 1017 C C . LEU A 1 130 ? 5.625 5.247 -11.397 1.00 84.31 130 LEU A C 1
ATOM 1019 O O . LEU A 1 130 ? 4.512 5.646 -11.060 1.00 84.31 130 LEU A O 1
ATOM 1023 N N . ALA A 1 131 ? 6.158 4.123 -10.914 1.00 81.12 131 ALA A N 1
ATOM 1024 C CA . ALA A 1 131 ? 5.492 3.301 -9.909 1.00 81.12 131 ALA A CA 1
ATOM 1025 C C . ALA A 1 131 ? 5.282 4.079 -8.598 1.00 81.12 131 ALA A C 1
ATOM 1027 O O . ALA A 1 131 ? 4.163 4.114 -8.083 1.00 81.12 131 ALA A O 1
ATOM 1028 N N . GLU A 1 132 ? 6.318 4.762 -8.095 1.00 83.44 132 GLU A N 1
ATOM 1029 C CA . GLU A 1 132 ? 6.223 5.597 -6.885 1.00 83.44 132 GLU A CA 1
ATOM 1030 C C . GLU A 1 132 ? 5.279 6.790 -7.077 1.00 83.44 132 GLU A C 1
ATOM 1032 O O . GLU A 1 132 ? 4.426 7.050 -6.226 1.00 83.44 132 GLU A O 1
ATOM 1037 N N . ALA A 1 133 ? 5.358 7.479 -8.221 1.00 86.31 133 ALA A N 1
ATOM 1038 C CA . ALA A 1 133 ? 4.433 8.565 -8.541 1.00 86.31 133 ALA A CA 1
ATOM 1039 C C . ALA A 1 133 ? 2.978 8.073 -8.572 1.00 86.31 133 ALA A C 1
ATOM 1041 O O . ALA A 1 133 ? 2.071 8.754 -8.088 1.00 86.31 133 ALA A O 1
ATOM 1042 N N . PHE A 1 134 ? 2.747 6.865 -9.092 1.00 84.81 134 PHE A N 1
ATOM 1043 C CA . PHE A 1 134 ? 1.408 6.298 -9.141 1.00 84.81 134 PHE A CA 1
ATOM 1044 C C . PHE A 1 134 ? 0.908 5.869 -7.758 1.00 84.81 134 PHE A C 1
ATOM 1046 O O . PHE A 1 134 ? -0.273 6.046 -7.461 1.00 84.81 134 PHE A O 1
ATOM 1053 N N . ALA A 1 135 ? 1.794 5.373 -6.889 1.00 85.06 135 ALA A N 1
ATOM 1054 C CA . ALA A 1 135 ? 1.472 5.106 -5.490 1.00 85.06 135 ALA A CA 1
ATOM 1055 C C . ALA A 1 135 ? 1.078 6.389 -4.738 1.00 85.06 135 ALA A C 1
ATOM 1057 O O . ALA A 1 135 ? 0.116 6.369 -3.968 1.00 85.06 135 ALA A O 1
ATOM 1058 N N . GLU A 1 136 ? 1.785 7.502 -4.966 1.00 89.25 136 GLU A N 1
ATOM 1059 C CA . GLU A 1 136 ? 1.466 8.799 -4.355 1.00 89.25 136 GLU A CA 1
ATOM 1060 C C . GLU A 1 136 ? 0.106 9.319 -4.823 1.00 89.25 136 GLU A C 1
ATOM 1062 O O . GLU A 1 136 ? -0.746 9.660 -4.000 1.00 89.25 136 GLU A O 1
ATOM 1067 N N . TYR A 1 137 ? -0.123 9.296 -6.138 1.00 89.88 137 TYR A N 1
ATOM 1068 C CA . TYR A 1 137 ? -1.385 9.713 -6.738 1.00 89.88 137 TYR A CA 1
ATOM 1069 C C . TYR A 1 137 ? -2.558 8.862 -6.242 1.00 89.88 137 TYR A C 1
ATOM 1071 O O . TYR A 1 137 ? -3.571 9.400 -5.800 1.00 89.88 137 TYR A O 1
ATOM 1079 N N . LEU A 1 138 ? -2.423 7.531 -6.257 1.00 87.25 138 LEU A N 1
ATOM 1080 C CA . LEU A 1 138 ? -3.467 6.638 -5.759 1.00 87.25 138 LEU A CA 1
ATOM 1081 C C . LEU A 1 138 ? -3.760 6.904 -4.284 1.00 87.25 138 LEU A C 1
ATOM 1083 O O . LEU A 1 138 ? -4.924 6.939 -3.890 1.00 87.25 138 LEU A O 1
ATOM 1087 N N . HIS A 1 139 ? -2.724 7.117 -3.471 1.00 88.50 139 HIS A N 1
ATOM 1088 C CA . HIS A 1 139 ? -2.918 7.437 -2.067 1.00 88.50 139 HIS A CA 1
ATOM 1089 C C . HIS A 1 139 ? -3.686 8.755 -1.907 1.00 88.50 139 HIS A C 1
ATOM 1091 O O . HIS A 1 139 ? -4.640 8.783 -1.138 1.00 88.50 139 HIS A O 1
ATOM 1097 N N . GLU A 1 140 ? -3.356 9.805 -2.665 1.00 89.88 140 GLU A N 1
ATOM 1098 C CA . GLU A 1 140 ? -4.126 11.059 -2.675 1.00 89.88 140 GLU A CA 1
ATOM 1099 C C . GLU A 1 140 ? -5.608 10.823 -3.023 1.00 89.88 140 GLU A C 1
ATOM 1101 O O . GLU A 1 140 ? -6.497 11.279 -2.301 1.00 89.88 140 GLU A O 1
ATOM 1106 N N . GLN A 1 141 ? -5.895 10.036 -4.068 1.00 90.12 141 GLN A N 1
ATOM 1107 C CA . GLN A 1 141 ? -7.272 9.692 -4.447 1.00 90.12 141 GLN A CA 1
ATOM 1108 C C . GLN A 1 141 ? -7.999 8.907 -3.347 1.00 90.12 141 GLN A C 1
ATOM 1110 O O . GLN A 1 141 ? -9.182 9.139 -3.089 1.00 90.12 141 GLN A O 1
ATOM 1115 N N . VAL A 1 142 ? -7.303 7.998 -2.657 1.00 87.50 142 VAL A N 1
ATOM 1116 C CA . VAL A 1 142 ? -7.869 7.273 -1.515 1.00 87.50 142 VAL A CA 1
ATOM 1117 C C . VAL A 1 142 ? -8.225 8.238 -0.387 1.00 87.50 142 VAL A C 1
ATOM 1119 O O . VAL A 1 142 ? -9.340 8.161 0.123 1.00 87.50 142 VAL A O 1
ATOM 1122 N N . ARG A 1 143 ? -7.350 9.184 -0.031 1.00 89.69 143 ARG A N 1
ATOM 1123 C CA . ARG A 1 143 ? -7.631 10.162 1.037 1.00 89.69 143 ARG A CA 1
ATOM 1124 C C . ARG A 1 143 ? -8.818 11.067 0.711 1.00 89.69 143 ARG A C 1
ATOM 1126 O O . ARG A 1 143 ? -9.681 11.269 1.566 1.00 89.69 143 ARG A O 1
ATOM 1133 N N . LYS A 1 144 ? -8.871 11.575 -0.524 1.00 88.62 144 LYS A N 1
ATOM 1134 C CA . LYS A 1 144 ? -9.842 12.592 -0.955 1.00 88.62 144 LYS A CA 1
ATOM 1135 C C . LYS A 1 144 ? -11.193 12.017 -1.357 1.00 88.62 144 LYS A C 1
ATOM 1137 O O . LYS A 1 144 ? -12.218 12.582 -1.000 1.00 88.62 144 LYS A O 1
ATOM 1142 N N . LEU A 1 145 ? -11.203 10.912 -2.104 1.00 87.56 145 LEU A N 1
ATOM 1143 C CA . LEU A 1 145 ? -12.408 10.425 -2.783 1.00 87.56 145 LEU A CA 1
ATOM 1144 C C . LEU A 1 145 ? -12.883 9.064 -2.283 1.00 87.56 145 LEU A C 1
ATOM 1146 O O . LEU A 1 145 ? -14.077 8.881 -2.069 1.00 87.56 145 LEU A O 1
ATOM 1150 N N . HIS A 1 146 ? -11.987 8.083 -2.146 1.00 85.56 146 HIS A N 1
ATOM 1151 C CA . HIS A 1 146 ? -12.426 6.699 -1.913 1.00 85.56 146 HIS A CA 1
ATOM 1152 C C . HIS A 1 146 ? -12.649 6.371 -0.441 1.00 85.56 146 HIS A C 1
ATOM 1154 O O . HIS A 1 146 ? -13.643 5.738 -0.102 1.00 85.56 146 HIS A O 1
ATOM 1160 N N . TRP A 1 147 ? -11.729 6.799 0.418 1.00 86.62 147 TRP A N 1
ATOM 1161 C CA . TRP A 1 147 ? -11.906 6.789 1.867 1.00 86.62 147 TRP A CA 1
ATOM 1162 C C . TRP A 1 147 ? -12.557 8.097 2.322 1.00 86.62 147 TRP A C 1
ATOM 1164 O O . TRP A 1 147 ? -13.417 8.090 3.196 1.00 86.62 147 TRP A O 1
ATOM 1174 N N . GLY A 1 148 ? -12.174 9.218 1.704 1.00 87.44 148 GLY A N 1
ATOM 1175 C CA . GLY A 1 148 ? -12.884 10.492 1.840 1.00 87.44 148 GLY A CA 1
ATOM 1176 C C . GLY A 1 148 ? -12.724 11.188 3.192 1.00 87.44 148 GLY A C 1
ATOM 1177 O O . GLY A 1 148 ? -13.494 12.090 3.503 1.00 87.44 148 GLY A O 1
ATOM 1178 N N . TYR A 1 149 ? -11.736 10.809 4.008 1.00 86.25 149 TYR A N 1
ATOM 1179 C CA . TYR A 1 149 ? -11.492 11.472 5.296 1.00 86.25 149 TYR A CA 1
ATOM 1180 C C . TYR A 1 149 ? -10.812 12.843 5.161 1.00 86.25 149 TYR A C 1
ATOM 1182 O O . TYR A 1 149 ? -10.712 13.567 6.148 1.00 86.25 149 TYR A O 1
ATOM 1190 N N . ALA A 1 150 ? -10.322 13.188 3.967 1.00 90.38 150 ALA A N 1
ATOM 1191 C CA . ALA A 1 150 ? -9.659 14.457 3.680 1.00 90.38 150 ALA A CA 1
ATOM 1192 C C . ALA A 1 150 ? -10.107 15.016 2.317 1.00 90.38 150 ALA A C 1
ATOM 1194 O O . ALA A 1 150 ? -9.283 15.276 1.445 1.00 90.38 150 ALA A O 1
ATOM 1195 N N . ALA A 1 151 ? -11.420 15.163 2.109 1.00 90.88 151 ALA A N 1
ATOM 1196 C CA . ALA A 1 151 ? -11.991 15.613 0.833 1.00 90.88 151 ALA A CA 1
ATOM 1197 C C . ALA A 1 151 ? -11.468 16.990 0.373 1.00 90.88 151 ALA A C 1
ATOM 1199 O O . ALA A 1 151 ? -11.195 17.175 -0.812 1.00 90.88 151 ALA A O 1
ATOM 1200 N N . ASP A 1 152 ? -11.245 17.911 1.315 1.00 92.00 152 ASP A N 1
ATOM 1201 C CA . ASP A 1 152 ? -10.771 19.278 1.050 1.00 92.00 152 ASP A CA 1
ATOM 1202 C C . ASP A 1 152 ? -9.233 19.393 0.959 1.00 92.00 152 ASP A C 1
ATOM 1204 O O . ASP A 1 152 ? -8.680 20.494 0.938 1.00 92.00 152 ASP A O 1
ATOM 1208 N N . GLU A 1 153 ? -8.505 18.268 0.934 1.00 90.75 153 GLU A N 1
ATOM 1209 C CA . GLU A 1 153 ? -7.043 18.273 0.836 1.00 90.75 153 GLU A CA 1
ATOM 1210 C C . GLU A 1 153 ? -6.574 18.870 -0.503 1.00 90.75 153 GLU A C 1
ATOM 1212 O O . GLU A 1 153 ? -6.862 18.350 -1.587 1.00 90.75 153 GLU A O 1
ATOM 1217 N N . ASN A 1 154 ? -5.787 19.944 -0.421 1.00 93.62 154 ASN A N 1
ATOM 1218 C CA . ASN A 1 154 ? -5.171 20.605 -1.567 1.00 93.62 154 ASN A CA 1
ATOM 1219 C C . ASN A 1 154 ? -3.686 20.871 -1.284 1.00 93.62 154 ASN A C 1
ATOM 1221 O O . ASN A 1 154 ? -3.304 21.973 -0.896 1.00 93.62 154 ASN A O 1
ATOM 1225 N N . LEU A 1 155 ? -2.870 19.823 -1.406 1.00 92.88 155 LEU A N 1
ATOM 1226 C CA . LEU A 1 155 ? -1.430 19.868 -1.157 1.00 92.88 155 LEU A CA 1
ATOM 1227 C C . LEU A 1 155 ? -0.654 19.982 -2.470 1.00 92.88 155 LEU A C 1
ATOM 1229 O O . LEU A 1 155 ? -1.003 19.364 -3.475 1.00 92.88 155 LEU A O 1
ATOM 1233 N N . SER A 1 156 ? 0.443 20.731 -2.444 1.00 94.00 156 SER A N 1
ATOM 1234 C CA . SER A 1 156 ? 1.431 20.739 -3.523 1.00 94.00 156 SER A CA 1
ATOM 1235 C C . SER A 1 156 ? 2.235 19.433 -3.566 1.00 94.00 156 SER A C 1
ATOM 1237 O O . SER A 1 156 ? 2.340 18.707 -2.576 1.00 94.00 156 SER A O 1
ATOM 1239 N N . ASN A 1 157 ? 2.885 19.148 -4.699 1.00 90.25 157 ASN A N 1
ATOM 1240 C CA . ASN A 1 157 ? 3.740 17.963 -4.835 1.00 90.25 157 ASN A CA 1
ATOM 1241 C C . ASN A 1 157 ? 4.880 17.927 -3.792 1.00 90.25 157 ASN A C 1
ATOM 1243 O O . ASN A 1 157 ? 5.185 16.877 -3.235 1.00 90.25 157 ASN A O 1
ATOM 1247 N N . GLU A 1 158 ? 5.464 19.084 -3.466 1.00 91.50 158 GLU A N 1
ATOM 1248 C CA . GLU A 1 158 ? 6.477 19.211 -2.407 1.00 91.50 158 GLU A CA 1
ATOM 1249 C C . GLU A 1 158 ? 5.927 18.829 -1.025 1.00 91.50 158 GLU A C 1
ATOM 1251 O O . GLU A 1 158 ? 6.604 18.187 -0.220 1.00 91.50 158 GLU A O 1
ATOM 1256 N N . GLU A 1 159 ? 4.679 19.190 -0.734 1.00 89.38 159 GLU A N 1
ATOM 1257 C CA . GLU A 1 159 ? 4.016 18.817 0.515 1.00 89.38 159 GLU A CA 1
ATOM 1258 C C . GLU A 1 159 ? 3.656 17.330 0.560 1.00 89.38 159 GLU A C 1
ATOM 1260 O O . GLU A 1 159 ? 3.760 16.720 1.629 1.00 89.38 159 GLU A O 1
ATOM 1265 N N . LEU A 1 160 ? 3.305 16.729 -0.582 1.00 88.19 160 LEU A N 1
ATOM 1266 C CA . LEU A 1 160 ? 3.112 15.281 -0.704 1.00 88.19 160 LEU A CA 1
ATOM 1267 C C . LEU A 1 160 ? 4.418 14.523 -0.426 1.00 88.19 160 LEU A C 1
ATOM 1269 O O . LEU A 1 160 ? 4.424 13.609 0.398 1.00 88.19 160 LEU A O 1
ATOM 1273 N N . ILE A 1 161 ? 5.544 14.958 -1.006 1.00 84.94 161 ILE A N 1
ATOM 1274 C CA . ILE A 1 161 ? 6.880 14.380 -0.749 1.00 84.94 161 ILE A CA 1
ATOM 1275 C C . ILE A 1 161 ? 7.268 14.512 0.733 1.00 84.94 161 ILE A C 1
ATOM 1277 O O . ILE A 1 161 ? 7.861 13.605 1.325 1.00 84.94 161 ILE A O 1
ATOM 1281 N N . ARG A 1 162 ? 6.908 15.632 1.372 1.00 89.12 162 ARG A N 1
ATOM 1282 C CA . ARG A 1 162 ? 7.119 15.845 2.816 1.00 89.12 162 ARG A CA 1
ATOM 1283 C C . ARG A 1 162 ? 6.174 15.027 3.695 1.00 89.12 162 ARG A C 1
ATOM 1285 O O . ARG A 1 162 ? 6.413 14.949 4.902 1.00 89.12 162 ARG A O 1
ATOM 1292 N N . GLU A 1 163 ? 5.205 14.338 3.100 1.00 88.12 163 GLU A N 1
ATOM 1293 C CA . GLU A 1 163 ? 4.164 13.552 3.763 1.00 88.12 163 GLU A CA 1
ATOM 1294 C C . GLU A 1 163 ? 3.289 14.413 4.689 1.00 88.12 163 GLU A C 1
ATOM 1296 O O . GLU A 1 163 ? 2.918 14.001 5.786 1.00 88.12 163 GLU A O 1
ATOM 1301 N N . ASN A 1 164 ? 2.961 15.635 4.255 1.00 90.25 164 ASN A N 1
ATOM 1302 C CA . ASN A 1 164 ? 2.165 16.597 5.026 1.00 90.25 164 ASN A CA 1
ATOM 1303 C C . ASN A 1 164 ? 0.650 16.294 5.024 1.00 90.25 164 ASN A C 1
ATOM 1305 O O . ASN A 1 164 ? -0.154 17.166 5.352 1.00 90.25 164 ASN A O 1
ATOM 1309 N N . TYR A 1 165 ? 0.238 15.074 4.705 1.00 87.31 165 TYR A N 1
ATOM 1310 C CA . TYR A 1 165 ? -1.150 14.612 4.772 1.00 87.31 165 TYR A CA 1
ATOM 1311 C C . TYR A 1 165 ? -1.416 13.815 6.062 1.00 87.31 165 TYR A C 1
ATOM 1313 O O . TYR A 1 165 ? -0.499 13.454 6.802 1.00 87.31 165 TYR A O 1
ATOM 1321 N N . GLN A 1 166 ? -2.689 13.559 6.363 1.00 88.00 166 GLN A N 1
ATOM 1322 C CA . GLN A 1 166 ? -3.084 12.624 7.421 1.00 88.00 166 GLN A CA 1
ATOM 1323 C C . GLN A 1 166 ? -3.067 11.185 6.887 1.00 88.00 166 GLN A C 1
ATOM 1325 O O . GLN A 1 166 ? -3.403 10.960 5.728 1.00 88.00 166 GLN A O 1
ATOM 1330 N N . GLY A 1 167 ? -2.714 10.220 7.742 1.00 86.75 167 GLY A N 1
ATOM 1331 C CA . GLY A 1 167 ? -2.660 8.802 7.382 1.00 86.75 167 GLY A CA 1
ATOM 1332 C C . GLY A 1 167 ? -1.293 8.343 6.870 1.00 86.75 167 GLY A C 1
ATOM 1333 O O . GLY A 1 167 ? -0.382 9.134 6.624 1.00 86.75 167 GLY A O 1
ATOM 1334 N N . ILE A 1 168 ? -1.138 7.026 6.753 1.00 85.19 168 ILE A N 1
ATOM 1335 C CA . ILE A 1 168 ? 0.106 6.377 6.318 1.00 85.19 168 ILE A CA 1
ATOM 1336 C C . ILE A 1 168 ? -0.153 5.330 5.250 1.00 85.19 168 ILE A C 1
ATOM 1338 O O . ILE A 1 168 ? -1.276 4.859 5.087 1.00 85.19 168 ILE A O 1
ATOM 1342 N N . ARG A 1 169 ? 0.919 4.954 4.551 1.00 87.25 169 ARG A N 1
ATOM 1343 C CA . ARG A 1 169 ? 0.935 3.869 3.570 1.00 87.25 169 ARG A CA 1
ATOM 1344 C C . ARG A 1 169 ? 2.134 2.914 3.790 1.00 87.25 169 ARG A C 1
ATOM 1346 O O . ARG A 1 169 ? 3.025 2.872 2.938 1.00 87.25 169 ARG A O 1
ATOM 1353 N N . PRO A 1 170 ? 2.276 2.243 4.957 1.00 85.75 170 PRO A N 1
ATOM 1354 C CA . PRO A 1 170 ? 3.362 1.289 5.217 1.00 85.75 170 PRO A CA 1
ATOM 1355 C C . PRO A 1 170 ? 3.392 0.141 4.203 1.00 85.75 170 PRO A C 1
ATOM 1357 O O . PRO A 1 170 ? 2.347 -0.398 3.851 1.00 85.75 170 PRO A O 1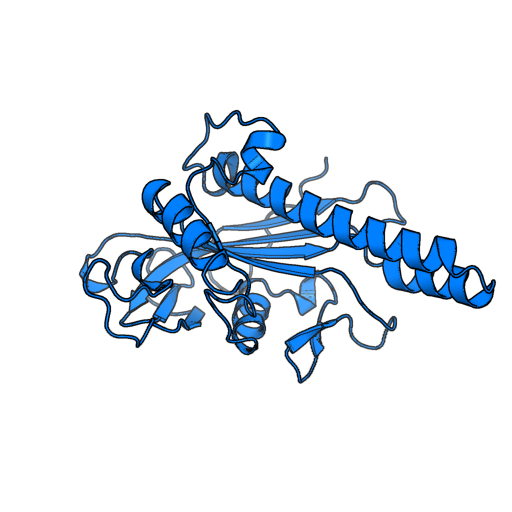
ATOM 1360 N N . ALA A 1 171 ? 4.593 -0.237 3.762 1.00 82.00 171 ALA A N 1
ATOM 1361 C CA . ALA A 1 171 ? 4.828 -1.348 2.842 1.00 82.00 171 ALA A CA 1
ATOM 1362 C C . ALA A 1 171 ? 5.555 -2.504 3.550 1.00 82.00 171 ALA A C 1
ATOM 1364 O O . ALA A 1 171 ? 6.568 -2.235 4.203 1.00 82.00 171 ALA A O 1
ATOM 1365 N N . PRO A 1 172 ? 5.114 -3.768 3.395 1.00 80.56 172 PRO A N 1
ATOM 1366 C CA . PRO A 1 172 ? 5.834 -4.924 3.930 1.00 80.56 172 PRO A CA 1
ATOM 1367 C C . PRO A 1 172 ? 7.287 -4.995 3.430 1.00 80.56 172 PRO A C 1
ATOM 1369 O O . PRO A 1 172 ? 7.553 -4.831 2.234 1.00 80.56 172 PRO A O 1
ATOM 1372 N N . GLY A 1 173 ? 8.219 -5.238 4.349 1.00 76.50 173 GLY A N 1
ATOM 1373 C CA . GLY A 1 173 ? 9.672 -5.167 4.155 1.00 76.50 173 GLY A CA 1
ATOM 1374 C C . GLY A 1 173 ? 10.316 -3.846 4.602 1.00 76.50 173 GLY A C 1
ATOM 1375 O O . GLY A 1 173 ? 11.540 -3.731 4.634 1.00 76.50 173 GLY A O 1
ATOM 1376 N N . TYR A 1 174 ? 9.524 -2.839 4.988 1.00 77.69 174 TYR A N 1
ATOM 1377 C CA . TYR A 1 174 ? 10.037 -1.596 5.581 1.00 77.69 174 TYR A CA 1
ATOM 1378 C C . TYR A 1 174 ? 10.137 -1.706 7.112 1.00 77.69 174 TYR A C 1
ATOM 1380 O O . TYR A 1 174 ? 9.451 -2.526 7.711 1.00 77.69 174 TYR A O 1
ATOM 1388 N N . PRO A 1 175 ? 10.898 -0.829 7.801 1.00 77.19 175 PRO A N 1
ATOM 1389 C CA . PRO A 1 175 ? 11.126 -0.941 9.250 1.00 77.19 175 PRO A CA 1
ATOM 1390 C C . PRO A 1 175 ? 9.869 -0.997 10.136 1.00 77.19 175 PRO A C 1
ATOM 1392 O O . PRO A 1 175 ? 9.933 -1.511 11.247 1.00 77.19 175 PRO A O 1
ATOM 1395 N N . ALA A 1 176 ? 8.735 -0.461 9.672 1.00 72.19 176 ALA A N 1
ATOM 1396 C CA . ALA A 1 176 ? 7.464 -0.510 10.400 1.00 72.19 176 ALA A CA 1
ATOM 1397 C C . ALA A 1 176 ? 6.731 -1.860 10.284 1.00 72.19 176 ALA A C 1
ATOM 1399 O O . ALA A 1 176 ? 5.906 -2.186 11.129 1.00 72.19 176 ALA A O 1
ATOM 1400 N N . CYS A 1 177 ? 7.012 -2.628 9.234 1.00 80.44 177 CYS A N 1
ATOM 1401 C CA . CYS A 1 177 ? 6.488 -3.969 8.984 1.00 80.44 177 CYS A CA 1
ATOM 1402 C C . CYS A 1 177 ? 7.569 -4.753 8.224 1.00 80.44 177 CYS A C 1
ATOM 1404 O O . CYS A 1 177 ? 7.482 -4.896 7.007 1.00 80.44 177 CYS A O 1
ATOM 1406 N N . PRO A 1 178 ? 8.637 -5.197 8.914 1.00 81.25 178 PRO A N 1
ATOM 1407 C CA . PRO A 1 178 ? 9.796 -5.812 8.261 1.00 81.25 178 PRO A CA 1
ATOM 1408 C C . PRO A 1 178 ? 9.495 -7.213 7.721 1.00 81.25 178 PRO A C 1
ATOM 1410 O O . PRO A 1 178 ? 10.293 -7.771 6.981 1.00 81.25 178 PRO A O 1
ATOM 1413 N N . GLU A 1 179 ? 8.355 -7.781 8.105 1.00 82.19 179 GLU A N 1
ATOM 1414 C CA . GLU A 1 179 ? 7.885 -9.084 7.667 1.00 82.19 179 GLU A CA 1
ATOM 1415 C C . GLU A 1 179 ? 7.428 -9.005 6.193 1.00 82.19 179 GLU A C 1
ATOM 1417 O O . GLU A 1 179 ? 6.636 -8.139 5.818 1.00 82.19 179 GLU A O 1
ATOM 1422 N N . HIS A 1 180 ? 7.986 -9.869 5.342 1.00 80.94 180 HIS A N 1
ATOM 1423 C CA . HIS A 1 180 ? 7.732 -9.884 3.900 1.00 80.94 180 HIS A CA 1
ATOM 1424 C C . HIS A 1 180 ? 6.575 -10.813 3.497 1.00 80.94 180 HIS A C 1
ATOM 1426 O O . HIS A 1 180 ? 5.962 -10.580 2.452 1.00 80.94 180 HIS A O 1
ATO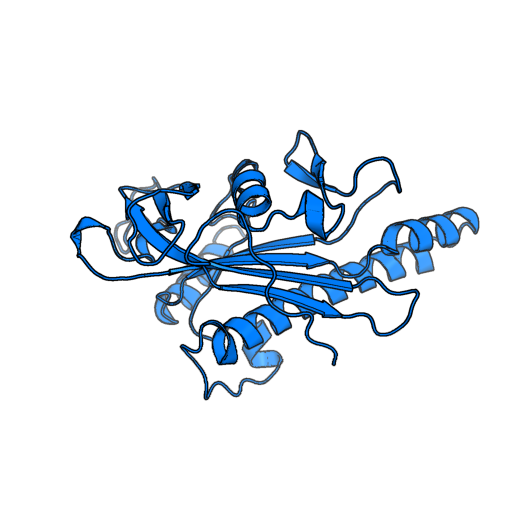M 1432 N N . THR A 1 181 ? 6.261 -11.843 4.286 1.00 83.38 181 THR A N 1
ATOM 1433 C CA . THR A 1 181 ? 5.172 -12.793 4.016 1.00 83.38 181 THR A CA 1
ATOM 1434 C C . THR A 1 181 ? 3.788 -12.140 4.038 1.00 83.38 181 THR A C 1
ATOM 1436 O O . THR A 1 181 ? 2.915 -12.554 3.279 1.00 83.38 181 THR A O 1
ATOM 1439 N N . GLU A 1 182 ? 3.608 -11.030 4.762 1.00 86.56 182 GLU A N 1
ATOM 1440 C CA . GLU A 1 182 ? 2.374 -10.229 4.770 1.00 86.56 182 GLU A CA 1
ATOM 1441 C C . GLU A 1 182 ? 1.998 -9.678 3.382 1.00 86.56 182 GLU A C 1
ATOM 1443 O O . GLU A 1 182 ? 0.848 -9.299 3.136 1.00 86.56 182 GLU A O 1
ATOM 1448 N N . LYS A 1 183 ? 2.924 -9.694 2.412 1.00 83.94 183 LYS A N 1
ATOM 1449 C CA . LYS A 1 183 ? 2.572 -9.425 1.013 1.00 83.94 183 LYS A CA 1
ATOM 1450 C C . LYS A 1 183 ? 1.572 -10.437 0.459 1.00 83.94 183 LYS A C 1
ATOM 1452 O O . LYS A 1 183 ? 0.731 -10.042 -0.346 1.00 83.94 183 LYS A O 1
ATOM 1457 N N . ALA A 1 184 ? 1.624 -11.699 0.892 1.00 85.38 184 ALA A N 1
ATOM 1458 C CA . ALA A 1 184 ? 0.658 -12.718 0.490 1.00 85.38 184 ALA A CA 1
ATOM 1459 C C . ALA A 1 184 ? -0.749 -12.405 1.005 1.00 85.38 184 ALA A C 1
ATOM 1461 O O . ALA A 1 184 ? -1.706 -12.531 0.241 1.00 85.38 184 ALA A O 1
ATOM 1462 N N . THR A 1 185 ? -0.870 -11.903 2.238 1.00 86.62 185 THR A N 1
ATOM 1463 C CA . THR A 1 185 ? -2.146 -11.443 2.805 1.00 86.62 185 THR A CA 1
ATOM 1464 C C . THR A 1 185 ? -2.776 -10.372 1.917 1.00 86.62 185 THR A C 1
ATOM 1466 O O . THR A 1 185 ? -3.948 -10.459 1.550 1.00 86.62 185 THR A O 1
ATOM 1469 N N . ILE A 1 186 ? -1.991 -9.378 1.490 1.00 83.25 186 ILE A N 1
ATOM 1470 C CA . ILE A 1 186 ? -2.493 -8.323 0.602 1.00 83.25 186 ILE A CA 1
ATOM 1471 C C . ILE A 1 186 ? -2.799 -8.874 -0.802 1.00 83.25 186 ILE A C 1
ATOM 1473 O O . ILE A 1 186 ? -3.798 -8.480 -1.409 1.00 83.25 186 ILE A O 1
ATOM 1477 N N . TRP A 1 187 ? -1.993 -9.814 -1.306 1.00 82.12 187 TRP A N 1
ATOM 1478 C CA . TRP A 1 187 ? -2.245 -10.495 -2.582 1.00 82.12 187 TRP A CA 1
ATOM 1479 C C . TRP A 1 187 ? -3.596 -11.211 -2.591 1.00 82.12 187 TRP A C 1
ATOM 1481 O O . TRP A 1 187 ? -4.333 -11.107 -3.571 1.00 82.12 187 TRP A O 1
ATOM 1491 N N . GLN A 1 188 ? -3.931 -11.887 -1.491 1.00 83.81 188 GLN A N 1
ATOM 1492 C CA . GLN A 1 188 ? -5.210 -12.561 -1.287 1.00 83.81 188 GLN A CA 1
ATOM 1493 C C . GLN A 1 188 ? -6.361 -11.556 -1.144 1.00 83.81 188 GLN A C 1
ATOM 1495 O O . GLN A 1 188 ? -7.403 -11.713 -1.782 1.00 83.81 188 GLN A O 1
ATOM 1500 N N . LEU A 1 189 ? -6.176 -10.494 -0.352 1.00 82.19 189 LEU A N 1
ATOM 1501 C CA . LEU A 1 189 ? -7.201 -9.468 -0.127 1.00 82.19 189 LEU A CA 1
ATOM 1502 C C . LEU A 1 189 ? -7.609 -8.750 -1.417 1.00 82.19 189 LEU A C 1
ATOM 1504 O O . LEU A 1 189 ? -8.794 -8.495 -1.635 1.00 82.19 189 LEU A O 1
ATOM 1508 N N . LEU A 1 190 ? -6.640 -8.432 -2.273 1.00 79.50 190 LEU A N 1
ATOM 1509 C CA . LEU A 1 190 ? -6.869 -7.713 -3.527 1.00 79.50 190 LEU A CA 1
ATOM 1510 C C . LEU A 1 190 ? -7.053 -8.647 -4.738 1.00 79.50 190 LEU A C 1
ATOM 1512 O O . LEU A 1 190 ? -7.293 -8.154 -5.838 1.00 79.50 190 LEU A O 1
ATOM 1516 N N . ASP A 1 191 ? -6.949 -9.968 -4.550 1.00 77.75 191 ASP A N 1
ATOM 1517 C CA . ASP A 1 191 ? -6.954 -10.986 -5.616 1.00 77.75 191 ASP A CA 1
ATOM 1518 C C . ASP A 1 191 ? -5.971 -10.638 -6.762 1.00 77.75 191 ASP A C 1
ATOM 1520 O O . ASP A 1 191 ? -6.260 -10.710 -7.959 1.00 77.75 191 ASP A O 1
ATOM 1524 N N . VAL A 1 192 ? -4.770 -10.179 -6.389 1.00 69.62 192 VAL A N 1
ATOM 1525 C CA . VAL A 1 192 ? -3.834 -9.510 -7.311 1.00 69.62 192 VAL A CA 1
ATOM 1526 C C . VAL A 1 192 ? -3.453 -10.418 -8.481 1.00 69.62 192 VAL A C 1
ATOM 1528 O O . VAL A 1 192 ? -3.403 -9.952 -9.618 1.00 69.62 192 VAL A O 1
ATOM 1531 N N . ASN A 1 193 ? -3.229 -11.714 -8.252 1.00 68.81 193 ASN A N 1
ATOM 1532 C CA . ASN A 1 193 ? -2.831 -12.640 -9.316 1.00 68.81 193 ASN A CA 1
ATOM 1533 C C . ASN A 1 193 ? -3.874 -12.674 -10.445 1.00 68.81 193 ASN A C 1
ATOM 1535 O O . ASN A 1 193 ? -3.549 -12.378 -11.599 1.00 68.81 193 ASN A O 1
ATOM 1539 N N . ARG A 1 194 ? -5.142 -12.917 -10.094 1.00 66.56 194 ARG A N 1
ATOM 1540 C CA . ARG A 1 194 ? -6.243 -13.044 -11.055 1.00 66.56 194 ARG A CA 1
ATOM 1541 C C . ARG A 1 194 ? -6.418 -11.798 -11.914 1.00 66.56 194 ARG A C 1
ATOM 1543 O O . ARG A 1 194 ? -6.796 -11.893 -13.081 1.00 66.56 194 ARG A O 1
ATOM 1550 N N . HIS A 1 195 ? -6.164 -10.629 -11.339 1.00 60.88 195 HIS A N 1
ATOM 1551 C CA . HIS A 1 195 ? -6.467 -9.362 -11.990 1.00 60.88 195 HIS A CA 1
ATOM 1552 C C . HIS A 1 195 ? -5.284 -8.716 -12.708 1.00 60.88 195 HIS A C 1
ATOM 1554 O O . HIS A 1 195 ? -5.486 -7.905 -13.612 1.00 60.88 195 HIS A O 1
ATOM 1560 N N . THR A 1 196 ? -4.058 -9.061 -12.322 1.00 62.00 196 THR A N 1
ATOM 1561 C CA . THR A 1 196 ? -2.855 -8.360 -12.787 1.00 62.00 196 THR A CA 1
ATOM 1562 C C . THR A 1 196 ? -1.863 -9.276 -13.486 1.00 62.00 196 THR A C 1
ATOM 1564 O O . THR A 1 196 ? -1.021 -8.780 -14.235 1.00 62.00 196 THR A O 1
ATOM 1567 N N . GLY A 1 197 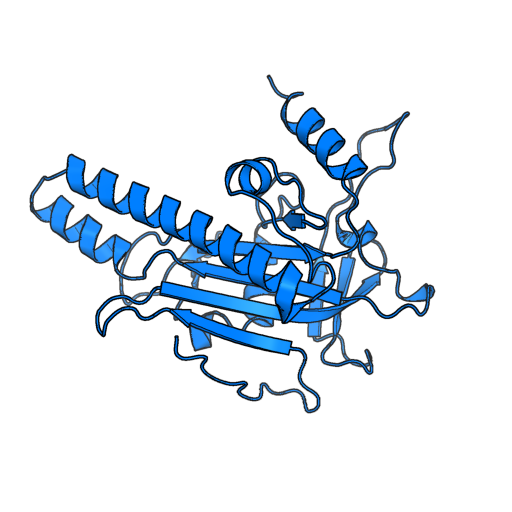? -1.920 -10.588 -13.234 1.00 63.28 197 GLY A N 1
ATOM 1568 C CA . GLY A 1 197 ? -0.860 -11.536 -13.581 1.00 63.28 197 GLY A CA 1
ATOM 1569 C C . GLY A 1 197 ? 0.453 -11.300 -12.822 1.00 63.28 197 GLY A C 1
ATOM 1570 O O . GLY A 1 197 ? 1.500 -11.757 -13.274 1.00 63.28 197 GLY A O 1
ATOM 1571 N N . MET A 1 198 ? 0.430 -10.516 -11.738 1.00 67.25 198 MET A N 1
ATOM 1572 C CA . MET A 1 198 ? 1.559 -10.362 -10.823 1.00 67.25 198 MET A CA 1
ATOM 1573 C C . MET A 1 198 ? 1.551 -11.515 -9.821 1.00 67.25 198 MET A C 1
ATOM 1575 O O . MET A 1 198 ? 0.510 -11.922 -9.297 1.00 67.25 198 MET A O 1
ATOM 1579 N N . GLU A 1 199 ? 2.737 -12.011 -9.526 1.00 69.19 199 GLU A N 1
ATOM 1580 C CA . GLU A 1 199 ? 3.006 -13.121 -8.630 1.00 69.19 199 GLU A CA 1
ATOM 1581 C C . GLU A 1 199 ? 3.968 -12.691 -7.524 1.00 69.19 199 GLU A C 1
ATOM 1583 O O . GLU A 1 199 ? 4.650 -11.668 -7.606 1.00 69.19 199 GLU A O 1
ATOM 1588 N N . LEU A 1 200 ? 4.013 -13.492 -6.471 1.00 74.44 200 LEU A N 1
ATOM 1589 C CA . LEU A 1 200 ? 5.034 -13.394 -5.443 1.00 74.44 200 LEU A CA 1
ATOM 1590 C C . LEU A 1 200 ? 6.015 -14.544 -5.656 1.00 74.44 200 LEU A C 1
ATOM 1592 O O . LEU A 1 200 ? 5.596 -15.673 -5.907 1.00 74.44 200 LEU A O 1
ATOM 1596 N N . THR A 1 201 ? 7.313 -14.258 -5.578 1.00 77.75 201 THR A N 1
ATOM 1597 C CA . THR A 1 201 ? 8.337 -15.310 -5.530 1.00 77.75 201 THR A CA 1
ATOM 1598 C C . THR A 1 201 ? 8.274 -16.053 -4.195 1.00 77.75 201 THR A C 1
ATOM 1600 O O . THR A 1 201 ? 7.644 -15.590 -3.244 1.00 77.75 201 THR A O 1
ATOM 1603 N N . GLU A 1 202 ? 9.011 -17.159 -4.078 1.00 75.19 202 GLU A N 1
ATOM 1604 C CA . GLU A 1 202 ? 9.199 -17.880 -2.806 1.00 75.19 202 GLU A CA 1
ATOM 1605 C C . GLU A 1 202 ? 9.776 -16.982 -1.694 1.00 75.19 202 GLU A C 1
ATOM 1607 O O . GLU A 1 202 ? 9.487 -17.167 -0.517 1.00 75.19 202 GLU A O 1
ATOM 1612 N N . SER A 1 203 ? 10.553 -15.963 -2.073 1.00 74.44 203 SER A N 1
ATOM 1613 C CA . SER A 1 203 ? 11.103 -14.942 -1.174 1.00 74.44 203 SER A CA 1
ATOM 1614 C C . SER A 1 203 ? 10.182 -13.733 -0.953 1.00 74.44 203 SER A C 1
ATOM 1616 O O . SER A 1 203 ? 10.602 -12.740 -0.357 1.00 74.44 203 SER A O 1
ATOM 1618 N N . PHE A 1 204 ? 8.939 -13.773 -1.448 1.00 76.56 204 PHE A N 1
ATOM 1619 C CA . PHE A 1 204 ? 7.979 -12.663 -1.412 1.00 76.56 204 PHE A CA 1
ATOM 1620 C C . PHE A 1 204 ? 8.518 -11.370 -2.057 1.00 76.56 204 PHE A C 1
ATOM 1622 O O . PHE A 1 204 ? 8.159 -10.243 -1.685 1.00 76.56 204 PHE A O 1
ATOM 1629 N N . ALA A 1 205 ? 9.397 -11.504 -3.050 1.00 71.06 205 ALA A N 1
ATOM 1630 C CA . ALA A 1 205 ? 9.643 -10.434 -4.002 1.00 71.06 205 ALA A CA 1
ATOM 1631 C C . ALA A 1 205 ? 8.444 -10.353 -4.954 1.00 71.06 205 ALA A C 1
ATOM 1633 O O . ALA A 1 205 ? 7.844 -11.367 -5.313 1.00 71.06 205 ALA A O 1
ATOM 1634 N N . MET A 1 206 ? 8.066 -9.137 -5.337 1.00 68.50 206 MET A N 1
ATOM 1635 C CA . MET A 1 206 ? 6.989 -8.946 -6.305 1.00 68.50 206 MET A CA 1
ATOM 1636 C C . MET A 1 206 ? 7.550 -9.215 -7.698 1.00 68.50 206 MET A C 1
ATOM 1638 O O . MET A 1 206 ? 8.566 -8.641 -8.083 1.00 68.50 206 MET A O 1
ATOM 1642 N N . TRP A 1 207 ? 6.916 -10.132 -8.417 1.00 58.75 207 TRP A N 1
ATOM 1643 C CA . TRP A 1 207 ? 7.400 -10.677 -9.680 1.00 58.75 207 TRP A CA 1
ATOM 1644 C C . TRP A 1 207 ? 6.234 -10.930 -10.647 1.00 58.75 207 TRP A C 1
ATOM 1646 O O . TRP A 1 207 ? 5.069 -10.779 -10.289 1.00 58.75 207 TRP A O 1
ATOM 1656 N N . ARG A 1 208 ? 6.512 -11.315 -11.896 1.00 49.47 208 ARG A N 1
ATOM 1657 C CA . ARG A 1 208 ? 5.510 -11.842 -12.836 1.00 49.47 208 ARG A CA 1
ATOM 1658 C C . ARG A 1 208 ? 5.828 -13.282 -13.211 1.00 49.47 208 ARG A C 1
ATOM 1660 O O . ARG A 1 208 ? 6.896 -13.560 -13.743 1.00 49.47 208 ARG A O 1
ATOM 1667 N N . GLY A 1 209 ? 4.899 -14.202 -12.980 1.00 33.66 209 GLY A N 1
ATOM 1668 C CA . GLY A 1 209 ? 5.061 -15.604 -13.372 1.00 33.66 209 GLY A CA 1
ATOM 1669 C C . GLY A 1 209 ? 5.324 -15.798 -14.856 1.00 33.66 209 GLY A C 1
ATOM 1670 O O . GLY A 1 209 ? 4.724 -15.094 -15.664 1.00 33.66 209 GLY A O 1
ATOM 1671 N N . ARG A 1 210 ? 6.215 -16.760 -15.159 1.00 30.31 210 ARG A N 1
ATOM 1672 C CA . ARG A 1 210 ? 6.611 -17.500 -16.394 1.00 30.31 210 ARG A CA 1
ATOM 1673 C C . ARG A 1 210 ? 6.310 -16.978 -17.821 1.00 30.31 210 ARG A C 1
ATOM 1675 O O . ARG A 1 210 ? 6.715 -17.640 -18.770 1.00 30.31 210 ARG A O 1
ATOM 1682 N N . ARG A 1 211 ? 5.650 -15.837 -18.026 1.00 30.77 211 ARG A N 1
ATOM 1683 C CA . ARG A 1 211 ? 5.250 -15.280 -19.331 1.00 30.77 211 ARG A CA 1
ATOM 1684 C C . ARG A 1 211 ? 6.049 -14.034 -19.742 1.00 30.77 211 ARG A C 1
ATOM 1686 O O . ARG A 1 211 ? 5.921 -13.599 -20.880 1.00 30.77 211 ARG A O 1
ATOM 1693 N N . CYS A 1 212 ? 6.882 -13.498 -18.850 1.00 30.38 212 CYS A N 1
ATOM 1694 C CA . CYS A 1 212 ? 7.943 -12.520 -19.128 1.00 30.38 212 CYS A CA 1
ATOM 1695 C C . CYS A 1 212 ? 8.933 -12.516 -17.948 1.00 30.38 212 CYS A C 1
ATOM 1697 O O . CYS A 1 212 ? 8.468 -12.516 -16.807 1.00 30.38 212 CYS A O 1
ATOM 1699 N N . PRO A 1 213 ? 10.258 -12.551 -18.166 1.00 31.11 213 PRO A N 1
ATOM 1700 C CA . PRO A 1 213 ? 11.217 -12.517 -17.072 1.00 31.11 213 PRO A CA 1
ATOM 1701 C C . PRO A 1 213 ? 11.643 -11.076 -16.720 1.00 31.11 213 PRO A C 1
ATOM 1703 O O . PRO A 1 213 ? 12.166 -10.377 -17.577 1.00 31.11 213 PRO A O 1
ATOM 1706 N N . ALA A 1 214 ? 11.557 -10.748 -15.424 1.00 29.55 214 ALA A N 1
ATOM 1707 C CA . ALA A 1 214 ? 12.468 -9.868 -14.671 1.00 29.55 214 ALA A CA 1
ATOM 1708 C C . ALA A 1 214 ? 12.187 -8.389 -14.342 1.00 29.55 214 ALA A C 1
ATOM 1710 O O . ALA A 1 214 ? 12.927 -7.527 -14.802 1.00 29.55 214 ALA A O 1
ATOM 1711 N N . GLY A 1 215 ? 11.384 -8.173 -13.282 1.00 35.22 215 GLY A N 1
ATOM 1712 C CA . GLY A 1 215 ? 11.578 -7.091 -12.304 1.00 35.22 215 GLY A CA 1
ATOM 1713 C C . GLY A 1 215 ? 10.646 -5.894 -12.449 1.00 35.22 215 GLY A C 1
ATOM 1714 O O . GLY A 1 215 ? 11.071 -4.837 -12.876 1.00 35.22 215 GLY A O 1
ATOM 1715 N N . THR A 1 216 ? 9.400 -6.021 -11.991 1.00 38.34 216 THR A N 1
ATOM 1716 C CA . THR A 1 216 ? 8.466 -4.888 -11.963 1.00 38.34 216 THR A CA 1
ATOM 1717 C C . THR A 1 216 ? 8.587 -4.113 -10.649 1.00 38.34 216 THR A C 1
ATOM 1719 O O . THR A 1 216 ? 8.413 -4.705 -9.577 1.00 38.34 216 THR A O 1
ATOM 1722 N N . SER A 1 217 ? 8.770 -2.789 -10.707 1.00 41.59 217 SER A N 1
ATOM 1723 C CA . SER A 1 217 ? 8.523 -1.917 -9.548 1.00 41.59 217 SER A CA 1
ATOM 1724 C C . SER A 1 217 ? 7.041 -1.973 -9.182 1.00 41.59 217 SER A C 1
ATOM 1726 O O . SER A 1 217 ? 6.181 -1.320 -9.782 1.00 41.59 217 SER A O 1
ATOM 1728 N N . ALA A 1 218 ? 6.739 -2.828 -8.211 1.00 44.00 218 ALA A N 1
ATOM 1729 C CA . ALA A 1 218 ? 5.439 -2.944 -7.591 1.00 44.00 218 ALA A CA 1
ATOM 1730 C C . ALA A 1 218 ? 5.498 -2.345 -6.191 1.00 44.00 218 ALA A C 1
ATOM 1732 O O . ALA A 1 218 ? 6.465 -2.550 -5.463 1.00 44.00 218 ALA A O 1
ATOM 1733 N N . ILE A 1 219 ? 4.473 -1.595 -5.803 1.00 52.53 219 ILE A N 1
ATOM 1734 C CA . ILE A 1 219 ? 4.400 -1.012 -4.463 1.00 52.53 219 ILE A CA 1
ATOM 1735 C C . ILE A 1 219 ? 3.144 -1.529 -3.801 1.00 52.53 219 ILE A C 1
ATOM 1737 O O . ILE A 1 219 ? 2.040 -1.298 -4.291 1.00 52.53 219 ILE A O 1
ATOM 1741 N N . LEU A 1 220 ? 3.348 -2.220 -2.685 1.00 49.97 220 LEU A N 1
ATOM 1742 C CA . LEU A 1 220 ? 2.302 -2.810 -1.875 1.00 49.97 220 LEU A CA 1
ATOM 1743 C C . LEU A 1 220 ? 2.234 -2.071 -0.553 1.00 49.97 220 LEU A C 1
ATOM 1745 O O . LEU A 1 220 ? 3.227 -2.044 0.174 1.00 49.97 220 LEU A O 1
ATOM 1749 N N . ARG A 1 221 ? 1.100 -1.451 -0.244 1.00 54.97 221 ARG A N 1
ATOM 1750 C CA . ARG A 1 221 ? 0.976 -0.648 0.973 1.00 54.97 221 ARG A CA 1
ATOM 1751 C C . ARG A 1 221 ? -0.367 -0.867 1.649 1.00 54.97 221 ARG A C 1
ATOM 1753 O O . ARG A 1 221 ? -1.392 -0.939 0.980 1.00 54.97 221 ARG A O 1
ATOM 1760 N N . ALA A 1 222 ? -0.337 -0.940 2.973 1.00 54.16 222 ALA A N 1
ATOM 1761 C CA . ALA A 1 222 ? -1.507 -0.889 3.840 1.00 54.16 222 ALA A CA 1
ATOM 1762 C C . ALA A 1 222 ? -1.741 0.557 4.293 1.00 54.16 222 ALA A C 1
ATOM 1764 O O . ALA A 1 222 ? -0.771 1.288 4.445 1.00 54.16 222 ALA A O 1
ATOM 1765 N N . SER A 1 223 ? -2.977 0.996 4.517 1.00 55.75 223 SER A N 1
ATOM 1766 C CA . SER A 1 223 ? -3.281 2.354 4.982 1.00 55.75 223 SER A CA 1
ATOM 1767 C C . SER A 1 223 ? -4.281 2.357 6.130 1.00 55.75 223 SER A C 1
ATOM 1769 O O . SER A 1 223 ? -5.241 1.587 6.129 1.00 55.75 223 SER A O 1
ATOM 1771 N N . THR A 1 224 ? -4.048 3.247 7.098 1.00 58.38 224 THR A N 1
ATOM 1772 C CA . THR A 1 224 ? -4.955 3.539 8.213 1.00 58.38 224 THR A CA 1
ATOM 1773 C C . THR A 1 224 ? -5.156 5.053 8.326 1.00 58.38 224 THR A C 1
ATOM 1775 O O . THR A 1 224 ? -4.207 5.839 8.238 1.00 58.38 224 THR A O 1
ATOM 1778 N N . SER A 1 225 ? -6.407 5.487 8.504 1.00 53.59 225 SER A N 1
ATOM 1779 C CA . SER A 1 225 ? -6.793 6.909 8.526 1.00 53.59 225 SER A CA 1
ATOM 1780 C C . SER A 1 225 ? -6.474 7.611 9.852 1.00 53.59 225 SER A C 1
ATOM 1782 O O . SER A 1 225 ? -6.480 8.842 9.931 1.00 53.59 225 SER A O 1
ATOM 1784 N N . ARG A 1 226 ? -6.180 6.850 10.915 1.00 56.50 226 ARG A N 1
ATOM 1785 C CA . ARG A 1 226 ? -6.078 7.363 12.291 1.00 56.50 226 ARG A CA 1
ATOM 1786 C C . ARG A 1 226 ? -4.708 7.922 12.681 1.00 56.50 226 ARG A C 1
ATOM 1788 O O . ARG A 1 226 ? -4.539 8.386 13.810 1.00 56.50 226 ARG A O 1
ATOM 1795 N N . TRP A 1 227 ? -3.731 7.907 11.774 1.00 44.12 227 TRP A N 1
ATOM 1796 C CA . TRP A 1 227 ? -2.378 8.390 12.054 1.00 44.12 227 TRP A CA 1
ATOM 1797 C C . TRP A 1 227 ? -2.286 9.923 12.002 1.00 44.12 227 TRP A C 1
ATOM 1799 O O . TRP A 1 227 ? -2.450 10.524 10.939 1.00 44.12 227 TRP A O 1
ATOM 1809 N N . ARG A 1 228 ? -2.023 10.573 13.147 1.00 35.62 228 ARG A N 1
ATOM 1810 C CA . ARG A 1 228 ? -1.864 12.040 13.253 1.00 35.62 228 ARG A CA 1
ATOM 1811 C C . ARG A 1 228 ? -0.430 12.494 12.927 1.00 35.62 228 ARG A C 1
ATOM 1813 O O . ARG A 1 228 ? 0.537 11.827 13.287 1.00 35.62 228 ARG A O 1
ATOM 1820 N N . ARG A 1 229 ? -0.296 13.696 12.334 1.00 35.53 229 ARG A N 1
ATOM 1821 C CA . ARG A 1 229 ? 0.973 14.366 11.940 1.00 35.53 229 ARG A CA 1
ATOM 1822 C C . ARG A 1 229 ? 2.085 14.343 13.003 1.00 35.53 229 ARG A C 1
ATOM 1824 O O . ARG A 1 229 ? 3.257 14.225 12.655 1.00 35.53 229 ARG A O 1
ATOM 1831 N N . SER A 1 230 ? 1.750 14.452 14.289 1.00 29.61 230 SER A N 1
ATOM 1832 C CA . SER A 1 230 ? 2.729 14.449 15.389 1.00 29.61 230 SER A CA 1
ATOM 1833 C C . SER A 1 230 ? 3.482 13.118 15.522 1.00 29.61 230 SER A C 1
ATOM 1835 O O . SER A 1 230 ? 4.639 13.108 15.940 1.00 29.61 230 SER A O 1
ATOM 1837 N N . SER A 1 231 ? 2.873 12.008 15.101 1.00 34.66 231 SER A N 1
ATOM 1838 C CA . SER A 1 231 ? 3.504 10.684 15.050 1.00 34.66 231 SER A CA 1
ATOM 1839 C C . SER A 1 231 ? 4.413 10.520 13.819 1.00 34.66 231 SER A C 1
ATOM 1841 O O . SER A 1 231 ? 5.441 9.850 13.917 1.00 34.66 231 SER A O 1
ATOM 1843 N N . ALA A 1 232 ? 4.100 11.204 12.707 1.00 33.84 232 ALA A N 1
ATOM 1844 C CA . ALA A 1 232 ? 4.853 11.193 11.442 1.00 33.84 232 ALA A CA 1
ATOM 1845 C C . ALA A 1 232 ? 6.229 11.839 11.528 1.00 33.84 232 ALA A C 1
ATOM 1847 O O . ALA A 1 232 ? 7.234 11.245 11.131 1.00 33.84 232 ALA A O 1
ATOM 1848 N N . ILE A 1 233 ? 6.280 13.038 12.108 1.00 30.42 233 ILE A N 1
ATOM 1849 C CA . ILE A 1 233 ? 7.531 13.775 12.298 1.00 30.42 233 ILE A CA 1
ATOM 1850 C C . ILE A 1 233 ? 8.469 12.977 13.212 1.00 30.42 233 ILE A C 1
ATOM 1852 O O . ILE A 1 233 ? 9.648 12.838 12.904 1.00 30.42 233 ILE A O 1
ATOM 1856 N N . ARG A 1 234 ? 7.938 12.366 14.280 1.00 35.38 234 ARG A N 1
ATOM 1857 C CA . ARG A 1 234 ? 8.726 11.623 15.277 1.00 35.38 234 ARG A CA 1
ATOM 1858 C C . ARG A 1 234 ? 9.268 10.285 14.765 1.00 35.38 234 ARG A C 1
ATOM 1860 O O . ARG A 1 234 ? 10.374 9.893 15.131 1.00 35.38 234 ARG A O 1
ATOM 1867 N N . TRP A 1 235 ? 8.531 9.613 13.880 1.00 38.62 235 TRP A N 1
ATOM 1868 C CA . TRP A 1 235 ? 8.998 8.401 13.198 1.00 38.62 235 TRP A CA 1
ATOM 1869 C C . TRP A 1 235 ? 10.073 8.697 12.140 1.00 38.62 235 TRP A C 1
ATOM 1871 O O . TRP A 1 235 ? 11.036 7.938 12.021 1.00 38.62 235 TRP A O 1
ATOM 1881 N N . LYS A 1 236 ? 9.984 9.828 11.419 1.00 31.67 236 LYS A N 1
ATOM 1882 C CA . LYS A 1 236 ? 11.079 10.291 10.542 1.00 31.67 236 LYS A CA 1
ATOM 1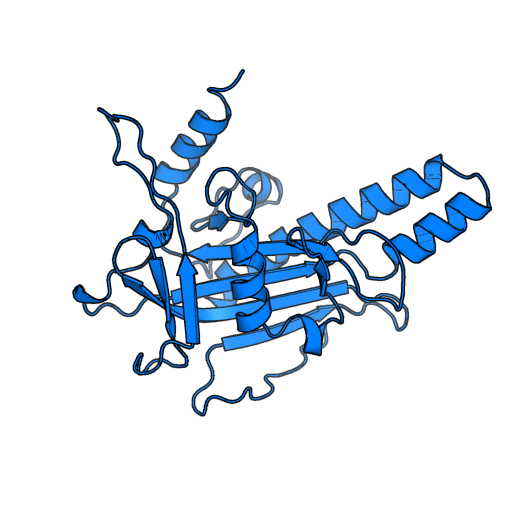883 C C . LYS A 1 236 ? 12.355 10.583 11.327 1.00 31.67 236 LYS A C 1
ATOM 1885 O O . LYS A 1 236 ? 13.437 10.265 10.837 1.00 31.67 236 LYS A O 1
ATOM 1890 N N . THR A 1 237 ? 12.250 11.109 12.549 1.00 29.14 237 THR A N 1
ATOM 1891 C CA . THR A 1 237 ? 13.418 11.295 13.422 1.00 29.14 237 THR A CA 1
ATOM 1892 C C . THR A 1 237 ? 14.088 9.962 13.760 1.00 29.14 237 THR A C 1
ATOM 1894 O O . THR A 1 237 ? 15.309 9.888 13.724 1.00 29.14 237 THR A O 1
ATOM 1897 N N . MET A 1 238 ? 13.330 8.874 13.961 1.00 32.41 238 MET A N 1
ATOM 1898 C CA . MET A 1 238 ? 13.899 7.523 14.136 1.00 32.41 238 MET A CA 1
ATOM 1899 C C . MET A 1 238 ? 14.602 6.983 12.877 1.00 32.41 238 MET A C 1
ATOM 1901 O O . MET A 1 238 ? 15.544 6.204 13.005 1.00 32.41 238 MET A O 1
ATOM 1905 N N . ARG A 1 239 ? 14.230 7.438 11.669 1.00 29.14 239 ARG A N 1
ATOM 1906 C CA . ARG A 1 239 ? 14.958 7.142 10.415 1.00 29.14 239 ARG A CA 1
ATOM 1907 C C . ARG A 1 239 ? 16.380 7.730 10.400 1.00 29.14 239 ARG A C 1
ATOM 1909 O O . ARG A 1 239 ? 17.211 7.245 9.645 1.00 29.14 239 ARG A O 1
ATOM 1916 N N . ARG A 1 240 ? 16.656 8.757 11.218 1.00 25.45 240 ARG A N 1
ATOM 1917 C CA . ARG A 1 240 ? 17.966 9.427 11.336 1.00 25.45 240 ARG A CA 1
ATOM 1918 C C . ARG A 1 240 ? 18.856 8.906 12.471 1.00 25.45 240 ARG A C 1
ATOM 1920 O O . ARG A 1 240 ? 20.000 9.321 12.532 1.00 25.45 240 ARG A O 1
ATOM 1927 N N . VAL A 1 241 ? 18.389 7.997 13.333 1.00 26.81 241 VAL A N 1
ATOM 1928 C CA . VAL A 1 241 ? 19.192 7.474 14.470 1.00 26.81 241 VAL A CA 1
ATOM 1929 C C . VAL A 1 241 ? 20.041 6.242 14.079 1.00 26.81 241 VAL A C 1
ATOM 1931 O O . VAL A 1 241 ? 20.606 5.562 14.925 1.00 26.81 241 VAL A O 1
ATOM 1934 N N . LYS A 1 242 ? 20.164 5.942 12.780 1.00 30.25 242 LYS A N 1
ATOM 1935 C CA . LYS A 1 242 ? 21.161 4.999 12.236 1.00 30.25 242 LYS A CA 1
ATOM 1936 C C . LYS A 1 242 ? 22.030 5.681 11.175 1.00 30.25 242 LYS A C 1
ATOM 1938 O O . LYS A 1 242 ? 22.047 5.262 10.020 1.00 30.25 242 LYS A O 1
ATOM 1943 N N . GLY A 1 243 ? 22.695 6.756 11.582 1.00 28.05 243 GLY A N 1
ATOM 1944 C CA . GLY A 1 243 ? 23.791 7.409 10.872 1.00 28.05 243 GLY A CA 1
ATOM 1945 C C . GLY A 1 243 ? 24.827 7.840 11.888 1.00 28.05 243 GLY A C 1
ATOM 1946 O O . GLY A 1 243 ? 24.388 8.400 12.917 1.00 28.05 243 GLY A O 1
#

pLDDT: mean 72.89, std 22.3, range [25.12, 96.0]

Secondary structure (DSSP, 8-state):
---------SSSS--EEEEEEE-SSTT--EEEEEEEEEEEEETTEEEEESSTT--SEEEEE--PPP-S--SSS----GGGGS-BGGGT--EEEEEEEEES-TTHHHHHHHHHTTT-HHHHHHHHHHHHHHHHHHHHHHHHHIIIIIS-TTTT----HHHHHTT-SSSB---TTBTTB--STHHHHHHHHTTHHHHH--EE-TT--EE--SSS-S---EEEEEEBTT--HHHHHHHHHHHTS--

InterPro domains:
  IPR004223 Vitamin B12-dependent methionine synthase, activation domain [PF02965] (29-207)
  IPR004223 Vitamin B12-dependent methionine synthase, activation domain [PS50974] (1-243)
  IPR037010 Vitamin B12-dependent methionine synthase, activation domain superfamily [G3DSA:3.10.196.10] (22-111)
  IPR037010 Vitamin B12-dependent methionine synthase, activation domain superfamily [G3DSA:3.10.196.10] (112-219)
  IPR037010 Vitamin B12-dependent methionine synthase, activation domain superfamily [SSF56507] (31-208)
  IPR050554 Methionine Synthase/Corrinoid [PTHR45833] (29-209)

Sequence (243 aa):
MRWWGKRPSACSTTPIRCWIGWRPSAASTRAAFYGLFPANRVGDDVEVYCDEQRAEVLAVSRHLRQQTEKTDFPNYCLADFVAPKSSGKADYFGAFAVTGGLEEDALAAAYDAQHDDYNKIMVKALADRLAEAFAEYLHEQVRKLHWGYAADENLSNEELIRENYQGIRPAPGYPACPEHTEKATIWQLLDVNRHTGMELTESFAMWRGRRCPAGTSAILRASTSRWRRSSAIRWKTMRRVKG